Protein AF-A0AAV2ZJ58-F1 (afdb_monomer_lite)

pLDDT: mean 71.38, std 19.12, range [22.22, 91.06]

Secondary structure (DSSP, 8-state):
---------SS--S-B-------------------EEEEEEE-TTHHHHHHHHHHS-SEEEEEEEETTEEEEEEEEEETTEEEEEEHHHHHHHGGGPPPSEEEEEE-HHHHHHS--EEEEEEETTT--HHHHHHHHHHHHHHHHSTTHHHHHHHHH-GGG--HHHHHHHHHHTT-S-------

Foldseek 3Di:
DDFDFDDDPDPDPWGWGFDDPDDDDDDDPDDPDQRKTKTKDWDLQCVVQVVVCVVLQAWDWAWFADPVGTWIWIWGDDPQKTFTFTPVQCVPVNPPGHGQKMKGWACVCCVVPVIIMIMMIGRPVPDDPVRNVLVVVLVCPCRRHPVVVLSVCCRPPVVPHDVVVNLVSCVVVVSNDPPPDDD

Sequence (183 aa):
MAAALMQMSLGFRGFLAVRSRVGGSGLLNGLWGQMRVFSVEENPFYSKYRQKIEELRRYFLYALPRAEGYEFFVGQWSGTELHFTSLINIQSVGDAAPSQLILYHYVELQKEKGIILMTSELDSKFLSVQEAQCLASQVQLFYSGDSFHLVETFNHLPSSFKYMSVISVLEQNGLGMVKANQE

InterPro domains:
  IPR010591 ATP11 [PF06644] (58-167)
  IPR010591 ATP11 [PTHR13126] (58-173)

Organism: Pyxicephalus adspersus (NCBI:txid30357)

Radius of gyration: 17.8 Å; chains: 1; bounding box: 41×53×40 Å

Structure (mmCIF, N/CA/C/O backbone):
data_AF-A0AAV2ZJ58-F1
#
_entry.id   AF-A0AAV2ZJ58-F1
#
loop_
_atom_site.group_PDB
_atom_site.id
_atom_site.type_symbol
_atom_site.label_atom_id
_atom_site.label_alt_id
_atom_site.label_comp_id
_atom_site.label_asym_id
_atom_site.label_entity_id
_atom_site.label_seq_id
_atom_site.pdbx_PDB_ins_code
_atom_site.Cartn_x
_atom_site.Cartn_y
_atom_site.Cartn_z
_atom_site.occupancy
_atom_site.B_iso_or_equiv
_atom_site.auth_seq_id
_atom_site.auth_comp_id
_atom_site.auth_asym_id
_atom_site.auth_atom_id
_atom_site.pdbx_PDB_model_num
ATOM 1 N N . MET A 1 1 ? -14.377 -26.208 11.529 1.00 30.52 1 MET A N 1
ATOM 2 C CA . MET A 1 1 ? -13.754 -25.052 12.205 1.00 30.52 1 MET A CA 1
ATOM 3 C C . MET A 1 1 ? -12.512 -25.549 12.918 1.00 30.52 1 MET A C 1
ATOM 5 O O . MET A 1 1 ? -12.655 -26.327 13.845 1.00 30.52 1 MET A O 1
ATOM 9 N N . ALA A 1 2 ? -11.321 -25.181 12.451 1.00 22.22 2 ALA A N 1
ATOM 10 C CA . ALA A 1 2 ? -10.065 -25.451 13.147 1.00 22.22 2 ALA A CA 1
ATOM 11 C C . ALA A 1 2 ? -9.097 -24.320 12.781 1.00 22.22 2 ALA A C 1
ATOM 13 O O . ALA A 1 2 ? -8.647 -24.233 11.641 1.00 22.22 2 ALA A O 1
ATOM 14 N N . ALA A 1 3 ? -8.879 -23.396 13.714 1.00 27.61 3 ALA A N 1
ATOM 15 C CA . ALA A 1 3 ? -7.835 -22.387 13.615 1.00 27.61 3 ALA A CA 1
ATOM 16 C C . ALA A 1 3 ? -6.566 -23.011 14.203 1.00 27.61 3 ALA A C 1
ATOM 18 O O . ALA A 1 3 ? -6.506 -23.261 15.405 1.00 27.61 3 ALA A O 1
ATOM 19 N N . ALA A 1 4 ? -5.587 -23.332 13.362 1.00 32.41 4 ALA A N 1
ATOM 20 C CA . ALA A 1 4 ? -4.281 -23.767 13.836 1.00 32.41 4 ALA A CA 1
ATOM 21 C C . ALA A 1 4 ? -3.453 -22.517 14.168 1.00 32.41 4 ALA A C 1
ATOM 23 O O . ALA A 1 4 ? -3.021 -21.795 13.272 1.00 32.41 4 ALA A O 1
ATOM 24 N N . LEU A 1 5 ? -3.280 -22.245 15.463 1.00 31.72 5 LEU A N 1
ATOM 25 C CA . LEU A 1 5 ? -2.366 -21.228 15.980 1.00 31.72 5 LEU A CA 1
ATOM 26 C C . LEU A 1 5 ? -0.935 -21.775 15.899 1.00 31.72 5 LEU A C 1
ATOM 28 O O . LEU A 1 5 ? -0.495 -22.512 16.776 1.00 31.72 5 LEU A O 1
ATOM 32 N N . MET A 1 6 ? -0.213 -21.439 14.831 1.00 35.84 6 MET A N 1
ATOM 33 C CA . MET A 1 6 ? 1.235 -21.643 14.765 1.00 35.84 6 MET A CA 1
ATOM 34 C C . MET A 1 6 ? 1.917 -20.449 15.432 1.00 35.84 6 MET A C 1
ATOM 36 O O . MET A 1 6 ? 2.035 -19.369 14.857 1.00 35.84 6 MET A O 1
ATOM 40 N N . GLN A 1 7 ? 2.329 -20.644 16.682 1.00 36.06 7 GLN A N 1
ATOM 41 C CA . GLN A 1 7 ? 3.108 -19.680 17.446 1.00 36.06 7 GLN A CA 1
ATOM 42 C C . GLN A 1 7 ? 4.580 -19.816 17.031 1.00 36.06 7 GLN A C 1
ATOM 44 O O . GLN A 1 7 ? 5.327 -20.599 17.610 1.00 36.06 7 GLN A O 1
ATOM 49 N N . MET A 1 8 ? 4.993 -19.088 15.989 1.00 32.78 8 MET A N 1
ATOM 50 C CA . MET A 1 8 ? 6.412 -18.955 15.654 1.00 32.78 8 MET A CA 1
ATOM 51 C C . MET A 1 8 ? 7.031 -17.865 16.528 1.00 32.78 8 MET A C 1
ATOM 53 O O . MET A 1 8 ? 6.704 -16.683 16.440 1.00 32.78 8 MET A O 1
ATOM 57 N N . SER A 1 9 ? 7.915 -18.304 17.415 1.00 35.78 9 SER A N 1
ATOM 58 C CA . SER A 1 9 ? 8.773 -17.485 18.256 1.00 35.78 9 SER A CA 1
ATOM 59 C C . SER A 1 9 ? 9.705 -16.638 17.394 1.00 35.78 9 SER A C 1
ATOM 61 O O . SER A 1 9 ? 10.745 -17.138 16.994 1.00 35.78 9 SER A O 1
ATOM 63 N N . LEU A 1 10 ? 9.336 -15.391 17.098 1.00 38.50 10 LEU A N 1
ATOM 64 C CA . LEU A 1 10 ? 10.236 -14.310 16.668 1.00 38.50 10 LEU A CA 1
ATOM 65 C C . LEU A 1 10 ? 9.461 -12.980 16.732 1.00 38.50 10 LEU A C 1
ATOM 67 O O . LEU A 1 10 ? 8.898 -12.524 15.745 1.00 38.50 10 LEU A O 1
ATOM 71 N N . GLY A 1 11 ? 9.376 -12.386 17.928 1.00 40.00 11 GLY A N 1
ATOM 72 C CA . GLY A 1 11 ? 9.120 -10.949 18.153 1.00 40.00 11 GLY A CA 1
ATOM 73 C C . GLY A 1 11 ? 7.817 -10.307 17.644 1.00 40.00 11 GLY A C 1
ATOM 74 O O . GLY A 1 11 ? 7.608 -9.123 17.894 1.00 40.00 11 GLY A O 1
ATOM 75 N N . PHE A 1 12 ? 6.938 -11.034 16.956 1.00 36.91 12 PHE A N 1
ATOM 76 C CA . PHE A 1 12 ? 5.758 -10.474 16.302 1.00 36.91 12 PHE A CA 1
ATOM 77 C C . PHE A 1 12 ? 4.567 -10.379 17.264 1.00 36.91 12 PHE A C 1
ATOM 79 O O . PHE A 1 12 ? 4.094 -11.377 17.805 1.00 36.91 12 PHE A O 1
ATOM 86 N N . ARG A 1 13 ? 4.045 -9.165 17.456 1.00 40.81 13 ARG A N 1
ATOM 87 C CA . ARG A 1 13 ? 2.804 -8.873 18.199 1.00 40.81 13 ARG A CA 1
ATOM 88 C C . ARG A 1 13 ? 1.559 -8.951 17.294 1.00 40.81 13 ARG A C 1
ATOM 90 O O . ARG A 1 13 ? 0.673 -8.113 17.398 1.00 40.81 13 ARG A O 1
ATOM 97 N N . GLY A 1 14 ? 1.491 -9.932 16.394 1.00 36.62 14 GLY A N 1
ATOM 98 C CA . GLY A 1 14 ? 0.376 -10.095 15.450 1.00 36.62 14 GLY A CA 1
ATOM 99 C C . GLY A 1 14 ? -0.066 -11.551 15.314 1.00 36.62 14 GLY A C 1
ATOM 100 O O . GLY A 1 14 ? 0.752 -12.465 15.405 1.00 36.62 14 GLY A O 1
ATOM 101 N N . PHE A 1 15 ? -1.367 -11.774 15.105 1.00 43.62 15 PHE A N 1
ATOM 102 C CA . PHE A 1 15 ? -1.927 -13.101 14.834 1.00 43.62 15 PHE A CA 1
ATOM 103 C C . PHE A 1 15 ? -1.781 -13.437 13.342 1.00 43.62 15 PHE A C 1
ATOM 105 O O . PHE A 1 15 ? -2.422 -12.814 12.498 1.00 43.62 15 PHE A O 1
ATOM 112 N N . LEU A 1 16 ? -0.965 -14.446 13.022 1.00 40.00 16 LEU A N 1
ATOM 113 C CA . LEU A 1 16 ? -0.845 -15.007 11.675 1.00 40.00 16 LEU A CA 1
ATOM 114 C C . LEU A 1 16 ? -1.965 -16.039 11.459 1.00 40.00 16 LEU A C 1
ATOM 116 O O . LEU A 1 16 ? -1.916 -17.144 12.000 1.00 40.00 16 LEU A O 1
ATOM 120 N N . ALA A 1 17 ? -2.995 -15.690 10.690 1.00 43.84 17 ALA A N 1
ATOM 121 C CA . ALA A 1 17 ? -4.082 -16.611 10.365 1.00 43.84 17 ALA A CA 1
ATOM 122 C C . ALA A 1 17 ? -3.842 -17.253 8.990 1.00 43.84 17 ALA A C 1
ATOM 124 O O . ALA A 1 17 ? -4.239 -16.719 7.957 1.00 43.84 17 ALA A O 1
ATOM 125 N N . VAL A 1 18 ? -3.208 -18.428 8.964 1.00 41.47 18 VAL A N 1
ATOM 126 C CA . VAL A 1 18 ? -3.089 -19.238 7.740 1.00 41.47 18 VAL A CA 1
ATOM 127 C C . VAL A 1 18 ? -4.403 -19.989 7.534 1.00 41.47 18 VAL A C 1
ATOM 129 O O . VAL A 1 18 ? -4.690 -20.967 8.225 1.00 41.47 18 VAL A O 1
ATOM 132 N N . ARG A 1 19 ? -5.242 -19.534 6.598 1.00 37.72 19 ARG A N 1
ATOM 133 C CA . ARG A 1 19 ? -6.516 -20.200 6.300 1.00 37.72 19 ARG A CA 1
ATOM 134 C C . ARG A 1 19 ? -6.380 -21.089 5.064 1.00 37.72 19 ARG A C 1
ATOM 136 O O . ARG A 1 19 ? -6.573 -20.648 3.938 1.00 37.72 19 ARG A O 1
ATOM 143 N N . SER A 1 20 ? -6.095 -22.370 5.289 1.00 33.34 20 SER A N 1
ATOM 144 C CA . SER A 1 20 ? -6.256 -23.409 4.267 1.00 33.34 20 SER A CA 1
ATOM 145 C C . SER A 1 20 ? -7.750 -23.691 4.064 1.00 33.34 20 SER A C 1
ATOM 147 O O . SER A 1 20 ? -8.445 -24.093 5.000 1.00 33.34 20 SER A O 1
ATOM 149 N N . ARG A 1 21 ? -8.280 -23.471 2.854 1.00 40.00 21 ARG A N 1
ATOM 150 C CA . ARG A 1 21 ? -9.582 -24.036 2.468 1.00 40.00 21 ARG A CA 1
ATOM 151 C C . ARG A 1 21 ? -9.363 -25.486 2.033 1.00 40.00 21 ARG A C 1
ATOM 153 O O . ARG A 1 21 ? -9.270 -25.764 0.846 1.00 40.00 21 ARG A O 1
ATOM 160 N N . VAL A 1 22 ? -9.311 -26.410 2.989 1.00 42.41 22 VAL A N 1
ATOM 161 C CA . VAL A 1 22 ? -9.518 -27.838 2.710 1.00 42.41 22 VAL A CA 1
ATOM 162 C C . VAL A 1 22 ? -10.802 -28.262 3.409 1.00 42.41 22 VAL A C 1
ATOM 164 O O . VAL A 1 22 ? -10.861 -28.399 4.627 1.00 42.41 22 VAL A O 1
ATOM 167 N N . GLY A 1 23 ? -11.857 -28.412 2.615 1.00 39.78 23 GLY A N 1
ATOM 168 C CA . GLY A 1 23 ? -13.160 -28.891 3.054 1.00 39.78 23 GLY A CA 1
ATOM 169 C C . GLY A 1 23 ? -14.019 -29.221 1.842 1.00 39.78 23 GLY A C 1
ATOM 170 O O . GLY A 1 23 ? -14.757 -28.365 1.371 1.00 39.78 23 GLY A O 1
ATOM 171 N N . GLY A 1 24 ? -13.881 -30.445 1.331 1.00 36.72 24 GLY A N 1
ATOM 172 C CA . GLY A 1 24 ? -14.696 -30.973 0.236 1.00 36.72 24 GLY A CA 1
ATOM 173 C C . GLY A 1 24 ? -13.927 -31.965 -0.628 1.00 36.72 24 GLY A C 1
ATOM 174 O O . GLY A 1 24 ? -13.238 -31.573 -1.561 1.00 36.72 24 GLY A O 1
ATOM 175 N N . SER A 1 25 ? -14.031 -33.249 -0.291 1.00 45.72 25 SER A N 1
ATOM 176 C CA . SER A 1 25 ? -13.582 -34.366 -1.127 1.00 45.72 25 SER A CA 1
ATOM 177 C C . SER A 1 25 ? -14.322 -34.347 -2.471 1.00 45.72 25 SER A C 1
ATOM 179 O O . SER A 1 25 ? -15.552 -34.321 -2.474 1.00 45.72 25 SER A O 1
ATOM 181 N N . GLY A 1 26 ? -13.597 -34.360 -3.595 1.00 37.22 26 GLY A N 1
ATOM 182 C CA . GLY A 1 26 ? -14.198 -34.495 -4.926 1.00 37.22 26 GLY A CA 1
ATOM 183 C C . GLY A 1 26 ? -13.354 -33.949 -6.081 1.00 37.22 26 GLY A C 1
ATOM 184 O O . GLY A 1 26 ? -13.540 -32.816 -6.498 1.00 37.22 26 GLY A O 1
ATOM 185 N N . LEU A 1 27 ? -12.448 -34.785 -6.601 1.00 44.19 27 LEU A N 1
ATOM 186 C CA . LEU A 1 27 ? -12.055 -34.892 -8.019 1.00 44.19 27 LEU A CA 1
ATOM 187 C C . LEU A 1 27 ? -11.960 -33.599 -8.863 1.00 44.19 27 LEU A C 1
ATOM 189 O O . LEU A 1 27 ? -12.684 -33.466 -9.841 1.00 44.19 27 LEU A O 1
ATOM 193 N N . LEU A 1 28 ? -10.992 -32.719 -8.591 1.00 38.62 28 LEU A N 1
ATOM 194 C CA . LEU A 1 28 ? -10.388 -31.859 -9.621 1.00 38.62 28 LEU A CA 1
ATOM 195 C C . LEU A 1 28 ? -8.900 -31.639 -9.304 1.00 38.62 28 LEU A C 1
ATOM 197 O O . LEU A 1 28 ? -8.530 -30.859 -8.429 1.00 38.62 28 LEU A O 1
ATOM 201 N N . ASN A 1 29 ? -8.041 -32.352 -10.033 1.00 36.84 29 ASN A N 1
ATOM 202 C CA . ASN A 1 29 ? -6.616 -32.051 -10.148 1.00 36.84 29 ASN A CA 1
ATOM 203 C C . ASN A 1 29 ? -6.444 -30.645 -10.754 1.00 36.84 29 ASN A C 1
ATOM 205 O O . ASN A 1 29 ? -6.971 -30.402 -11.837 1.00 36.84 29 ASN A O 1
ATOM 209 N N . GLY A 1 30 ? -5.665 -29.755 -10.121 1.00 36.03 30 GLY A N 1
ATOM 210 C CA . GLY A 1 30 ? -5.017 -28.657 -10.859 1.00 36.03 30 GLY A CA 1
ATOM 211 C C . GLY A 1 30 ? -4.894 -27.275 -10.214 1.00 36.03 30 GLY A C 1
ATOM 212 O O . GLY A 1 30 ? -4.161 -26.455 -10.754 1.00 36.03 30 GLY A O 1
ATOM 213 N N . LEU A 1 31 ? -5.524 -26.976 -9.076 1.00 35.81 31 LEU A N 1
ATOM 214 C CA . LEU A 1 31 ? -5.367 -25.662 -8.436 1.00 35.81 31 LEU A CA 1
ATOM 215 C C . LEU A 1 31 ? -4.533 -25.794 -7.166 1.00 35.81 31 LEU A C 1
ATOM 217 O O . LEU A 1 31 ? -5.061 -25.968 -6.070 1.00 35.81 31 LEU A O 1
ATOM 221 N N . TRP A 1 32 ? -3.212 -25.698 -7.322 1.00 40.06 32 TRP A N 1
ATOM 222 C CA . TRP A 1 32 ? -2.329 -25.347 -6.213 1.00 40.06 32 TRP A CA 1
ATOM 223 C C . TRP A 1 32 ? -2.773 -23.976 -5.705 1.00 40.06 32 TRP A C 1
ATOM 225 O O . TRP A 1 32 ? -2.429 -22.947 -6.287 1.00 40.06 32 TRP A O 1
ATOM 235 N N . GLY A 1 33 ? -3.621 -23.984 -4.674 1.00 46.12 33 GLY A N 1
ATOM 236 C CA . GLY A 1 33 ? -4.128 -22.785 -4.030 1.00 46.12 33 GLY A CA 1
ATOM 237 C C . GLY A 1 33 ? -2.961 -21.871 -3.686 1.00 46.12 33 GLY A C 1
ATOM 238 O O . GLY A 1 33 ? -2.029 -22.271 -2.992 1.00 46.12 33 GLY A O 1
ATOM 239 N N . GLN A 1 34 ? -2.997 -20.661 -4.232 1.00 53.88 34 GLN A N 1
ATOM 240 C CA . GLN A 1 34 ? -2.030 -19.609 -3.963 1.00 53.88 34 GLN A CA 1
ATOM 241 C C . GLN A 1 34 ? -2.050 -19.350 -2.455 1.00 53.88 34 GLN A C 1
ATOM 243 O O . GLN A 1 34 ? -3.071 -18.939 -1.901 1.00 53.88 34 GLN A O 1
ATOM 248 N N . MET A 1 35 ? -0.958 -19.712 -1.781 1.00 54.16 35 MET A N 1
ATOM 249 C CA . MET A 1 35 ? -0.803 -19.526 -0.345 1.00 54.16 35 MET A CA 1
ATOM 250 C C . MET A 1 35 ? -0.783 -18.020 -0.088 1.00 54.16 35 MET A C 1
ATOM 252 O O . MET A 1 35 ? 0.180 -17.343 -0.435 1.00 54.16 35 MET A O 1
ATOM 256 N N . ARG A 1 36 ? -1.879 -17.491 0.458 1.00 63.91 36 ARG A N 1
ATOM 257 C CA . ARG A 1 36 ? -1.984 -16.077 0.812 1.00 63.91 36 ARG A CA 1
ATOM 258 C C . ARG A 1 36 ? -1.744 -15.917 2.301 1.00 63.91 36 ARG A C 1
ATOM 260 O O . ARG A 1 36 ? -2.348 -16.620 3.114 1.00 63.91 36 ARG A O 1
ATOM 267 N N . VAL A 1 37 ? -0.795 -15.052 2.639 1.00 70.88 37 VAL A N 1
ATOM 268 C CA . VAL A 1 37 ? -0.408 -14.788 4.024 1.00 70.88 37 VAL A CA 1
ATOM 269 C C . VAL A 1 37 ? -1.222 -13.607 4.524 1.00 70.88 37 VAL A C 1
ATOM 271 O O . VAL A 1 37 ? -1.319 -12.590 3.835 1.00 70.88 37 VAL A O 1
ATOM 274 N N . PHE A 1 38 ? -1.800 -13.764 5.718 1.00 72.62 38 PHE A N 1
ATOM 275 C CA . PHE A 1 38 ? -2.596 -12.732 6.366 1.00 72.62 38 PHE A CA 1
ATOM 276 C C . PHE A 1 38 ? -1.921 -12.234 7.639 1.00 72.62 38 PHE A C 1
ATOM 278 O O . PHE A 1 38 ? -1.605 -13.039 8.518 1.00 72.62 38 PHE A O 1
ATOM 285 N N . SER A 1 39 ? -1.735 -10.918 7.745 1.00 70.81 39 SER A N 1
ATOM 286 C CA . SER A 1 39 ? -1.309 -10.248 8.980 1.00 70.81 39 SER A CA 1
ATOM 287 C C . SER A 1 39 ? -2.419 -9.331 9.468 1.00 70.81 39 SER A C 1
ATOM 289 O O . SER A 1 39 ? -3.023 -8.632 8.657 1.00 70.81 39 SER A O 1
ATOM 291 N N . VAL A 1 40 ? -2.688 -9.330 10.775 1.00 73.00 40 VAL A N 1
ATOM 292 C CA . VAL A 1 40 ? -3.663 -8.434 11.412 1.00 73.00 40 VAL A CA 1
ATOM 293 C C . VAL A 1 40 ? -2.924 -7.464 12.325 1.00 73.00 40 VAL A C 1
ATOM 295 O O . VAL A 1 40 ? -2.216 -7.894 13.236 1.00 73.00 40 VAL A O 1
ATOM 298 N N . GLU A 1 41 ? -3.117 -6.168 12.096 1.00 74.69 41 GLU A N 1
ATOM 299 C CA . GLU A 1 41 ? -2.483 -5.082 12.846 1.00 74.69 41 GLU A CA 1
ATOM 300 C C . GLU A 1 41 ? -3.511 -4.012 13.240 1.00 74.69 41 GLU A C 1
ATOM 302 O O . GLU A 1 41 ? -4.500 -3.781 12.541 1.00 74.69 41 GLU A O 1
ATOM 307 N N . GLU A 1 42 ? -3.290 -3.347 14.373 1.00 74.56 42 GLU A N 1
ATOM 308 C CA . GLU A 1 42 ? -4.110 -2.209 14.796 1.00 74.56 42 GLU A CA 1
ATOM 309 C C . GLU A 1 42 ? -3.637 -0.926 14.102 1.00 74.56 42 GLU A C 1
ATOM 311 O O . GLU A 1 42 ? -2.444 -0.628 14.067 1.00 74.56 42 GLU A O 1
ATOM 316 N N . ASN A 1 43 ? -4.573 -0.138 13.569 1.00 73.25 43 ASN A N 1
ATOM 317 C CA . ASN A 1 43 ? -4.275 1.102 12.852 1.00 73.25 43 ASN A CA 1
ATOM 318 C C . ASN A 1 43 ? -4.969 2.304 13.521 1.00 73.25 43 ASN A C 1
ATOM 320 O O . ASN A 1 43 ? -6.078 2.683 13.133 1.00 73.25 43 ASN A O 1
ATOM 324 N N . PRO A 1 44 ? -4.331 2.943 14.520 1.00 72.19 44 PRO A N 1
ATOM 325 C CA . PRO A 1 44 ? -4.940 4.038 15.279 1.00 72.19 44 PRO A CA 1
ATOM 326 C C . PRO A 1 44 ? -5.105 5.329 14.460 1.00 72.19 44 PRO A C 1
ATOM 328 O O . PRO A 1 44 ? -5.841 6.229 14.862 1.00 72.19 44 PRO A O 1
ATOM 331 N N . PHE A 1 45 ? -4.437 5.440 13.308 1.00 69.62 45 PHE A N 1
ATOM 332 C CA . PHE A 1 45 ? -4.399 6.666 12.509 1.00 69.62 45 PHE A CA 1
ATOM 333 C C . PHE A 1 45 ? -5.437 6.709 11.388 1.00 69.62 45 PHE A C 1
ATOM 335 O O . PHE A 1 45 ? -5.632 7.772 10.803 1.00 69.62 45 PHE A O 1
ATOM 342 N N . TYR A 1 46 ? -6.126 5.601 11.099 1.00 72.12 46 TYR A N 1
ATOM 343 C CA . TYR A 1 46 ? -7.044 5.503 9.958 1.00 72.12 46 TYR A CA 1
ATOM 344 C C . TYR A 1 46 ? -8.166 6.548 9.971 1.00 72.12 46 TYR A C 1
ATOM 346 O O . TYR A 1 46 ? -8.541 7.081 8.928 1.00 72.12 46 TYR A O 1
ATOM 354 N N . SER A 1 47 ? -8.645 6.936 11.155 1.00 72.50 47 SER A N 1
ATOM 355 C CA . SER A 1 47 ? -9.634 8.010 11.303 1.00 72.50 47 SER A CA 1
ATOM 356 C C . SER A 1 47 ? -9.159 9.355 10.742 1.00 72.50 47 SER A C 1
ATOM 358 O O . SER A 1 47 ? -9.974 10.101 10.205 1.00 72.50 47 SER A O 1
ATOM 360 N N . LYS A 1 48 ? -7.854 9.656 10.812 1.00 74.81 48 LYS A N 1
ATOM 361 C CA . LYS A 1 48 ? -7.286 10.943 10.378 1.00 74.81 48 LYS A CA 1
ATOM 362 C C . LYS A 1 48 ? -7.280 11.116 8.866 1.00 74.81 48 LYS A C 1
ATOM 364 O O . LYS A 1 48 ? -7.336 12.242 8.383 1.00 74.81 48 LYS A O 1
ATOM 369 N N . TYR A 1 49 ? -7.177 10.021 8.121 1.00 75.62 49 TYR A N 1
ATOM 370 C CA . TYR A 1 49 ? -7.003 10.074 6.673 1.00 75.62 49 TYR A CA 1
ATOM 371 C C . TYR A 1 49 ? -8.104 9.375 5.883 1.00 75.62 49 TYR A C 1
ATOM 373 O O . TYR A 1 49 ? -8.070 9.375 4.657 1.00 75.62 49 TYR A O 1
ATOM 381 N N . ARG A 1 50 ? -9.135 8.860 6.555 1.00 76.94 50 ARG A N 1
ATOM 382 C CA . ARG A 1 50 ? -10.332 8.323 5.903 1.00 76.94 50 ARG A CA 1
ATOM 383 C C . ARG A 1 50 ? -10.981 9.320 4.942 1.00 76.94 50 ARG A C 1
ATOM 385 O O . ARG A 1 50 ? -11.267 8.968 3.806 1.00 76.94 50 ARG A O 1
ATOM 392 N N . GLN A 1 51 ? -11.157 10.563 5.388 1.00 75.56 51 GLN A N 1
ATOM 393 C CA . GLN A 1 51 ? -11.757 11.627 4.578 1.00 75.56 51 GLN A CA 1
ATOM 394 C C . GLN A 1 51 ? -10.898 11.945 3.345 1.00 75.56 51 GLN A C 1
ATOM 396 O O . GLN A 1 51 ? -11.411 12.078 2.241 1.00 75.56 51 GLN A O 1
ATOM 401 N N . LYS A 1 52 ? -9.575 11.962 3.528 1.00 77.25 52 LYS A N 1
ATOM 402 C CA . LYS A 1 52 ? -8.594 12.153 2.455 1.00 77.25 52 LYS A CA 1
ATOM 403 C C . LYS A 1 52 ? -8.624 11.020 1.426 1.00 77.25 52 LYS A C 1
ATOM 405 O O . LYS A 1 52 ? -8.514 11.274 0.232 1.00 77.25 52 LYS A O 1
ATOM 410 N N . ILE A 1 53 ? -8.786 9.770 1.876 1.00 77.62 53 ILE A N 1
ATOM 411 C CA . ILE A 1 53 ? -8.952 8.619 0.977 1.00 77.62 53 ILE A CA 1
ATOM 412 C C . ILE A 1 53 ? -10.224 8.786 0.151 1.00 77.62 53 ILE A C 1
ATOM 414 O O . ILE A 1 53 ? -10.179 8.558 -1.050 1.00 77.62 53 ILE A O 1
ATOM 418 N N . GLU A 1 54 ? -11.341 9.176 0.773 1.00 74.25 54 GLU A N 1
ATOM 419 C CA . GLU A 1 54 ? -12.618 9.380 0.077 1.00 74.25 54 GLU A CA 1
ATOM 420 C C . GLU A 1 54 ? -12.529 10.464 -1.005 1.00 74.25 54 GLU A C 1
ATOM 422 O O . GLU A 1 54 ? -13.118 10.296 -2.073 1.00 74.25 54 GLU A O 1
ATOM 427 N N . GLU A 1 55 ? -11.747 11.516 -0.763 1.00 73.88 55 GLU A N 1
ATOM 428 C CA . GLU A 1 55 ? -11.491 12.599 -1.715 1.00 73.88 55 GLU A CA 1
ATOM 429 C C . GLU A 1 55 ? -10.545 12.186 -2.860 1.00 73.88 55 GLU A C 1
ATOM 431 O O . GLU A 1 55 ? -10.798 12.503 -4.023 1.00 73.88 55 GLU A O 1
ATOM 436 N N . LEU A 1 56 ? -9.488 11.421 -2.561 1.00 68.50 56 LEU A N 1
ATOM 437 C CA . LEU A 1 56 ? -8.418 11.070 -3.506 1.00 68.50 56 LEU A CA 1
ATOM 438 C C . LEU A 1 56 ? -8.429 9.597 -3.954 1.00 68.50 56 LEU A C 1
ATOM 440 O O . LEU A 1 56 ? -7.371 9.051 -4.263 1.00 68.50 56 LEU A O 1
ATOM 444 N N . ARG A 1 57 ? -9.605 8.952 -4.028 1.00 65.62 57 ARG A N 1
ATOM 445 C CA . ARG A 1 57 ? -9.852 7.518 -4.354 1.00 65.62 57 ARG A CA 1
ATOM 446 C C . ARG A 1 57 ? -9.296 6.973 -5.691 1.00 65.62 57 ARG A C 1
ATOM 448 O O . ARG A 1 57 ? -9.776 5.964 -6.196 1.00 65.62 57 ARG A O 1
ATOM 455 N N . ARG A 1 58 ? -8.321 7.625 -6.313 1.00 74.31 58 ARG A N 1
ATOM 456 C CA . ARG A 1 58 ? -7.741 7.228 -7.595 1.00 74.31 58 ARG A CA 1
ATOM 457 C C . ARG A 1 58 ? -6.553 6.295 -7.387 1.00 74.31 58 ARG A C 1
ATOM 459 O O . ARG A 1 58 ? -6.761 5.099 -7.230 1.00 74.31 58 ARG A O 1
ATOM 466 N N . TYR A 1 59 ? -5.327 6.803 -7.398 1.00 84.44 59 TYR A N 1
ATOM 467 C CA . TYR A 1 59 ? -4.132 5.959 -7.384 1.00 84.44 59 TYR A CA 1
ATOM 468 C C . TYR A 1 59 ? -2.989 6.692 -6.686 1.00 84.44 59 TYR A C 1
ATOM 470 O O . TYR A 1 59 ? -2.952 7.923 -6.667 1.00 84.44 59 TYR A O 1
ATOM 478 N N . PHE A 1 60 ? -2.040 5.948 -6.126 1.00 89.19 60 PHE A N 1
ATOM 479 C CA . PHE A 1 60 ? -0.774 6.509 -5.665 1.00 89.19 60 PHE A CA 1
ATOM 480 C C . PHE A 1 60 ? 0.386 5.554 -5.940 1.00 89.19 60 PHE A C 1
ATOM 482 O O . PHE A 1 60 ? 0.205 4.336 -5.976 1.00 89.19 60 PHE A O 1
ATOM 489 N N . LEU A 1 61 ? 1.575 6.120 -6.149 1.00 89.50 61 LEU A N 1
ATOM 490 C CA . LEU A 1 61 ? 2.794 5.369 -6.419 1.00 89.50 61 LEU A CA 1
ATOM 491 C C . LEU A 1 61 ? 3.599 5.181 -5.131 1.00 89.50 61 LEU A C 1
ATOM 493 O O . LEU A 1 61 ? 3.947 6.147 -4.458 1.00 89.50 61 LEU A O 1
ATOM 497 N N . TYR A 1 62 ? 3.946 3.937 -4.840 1.00 89.56 62 TYR A N 1
ATOM 498 C CA . TYR A 1 62 ? 4.759 3.527 -3.704 1.00 89.56 62 TYR A CA 1
ATOM 499 C C . TYR A 1 62 ? 6.072 2.945 -4.209 1.00 89.56 62 TYR A C 1
ATOM 501 O O . TYR A 1 62 ? 6.106 2.318 -5.269 1.00 89.56 62 TYR A O 1
ATOM 509 N N . ALA A 1 63 ? 7.147 3.139 -3.452 1.00 89.88 63 ALA A N 1
ATOM 510 C CA . ALA A 1 63 ? 8.450 2.582 -3.784 1.00 89.88 63 ALA A CA 1
ATOM 511 C C . ALA A 1 63 ? 8.847 1.564 -2.717 1.00 89.88 63 ALA A C 1
ATOM 513 O O . ALA A 1 63 ? 8.891 1.870 -1.528 1.00 89.88 63 ALA A O 1
ATOM 514 N N . LEU A 1 64 ? 9.119 0.340 -3.148 1.00 88.56 64 LEU A N 1
ATOM 515 C CA . LEU A 1 64 ? 9.580 -0.744 -2.306 1.00 88.56 64 LEU A CA 1
ATOM 516 C C . LEU A 1 64 ? 11.090 -0.919 -2.513 1.00 88.56 64 LEU A C 1
ATOM 518 O O . LEU A 1 64 ? 11.511 -1.226 -3.631 1.00 88.56 64 LEU A O 1
ATOM 522 N N . PRO A 1 65 ? 11.918 -0.721 -1.477 1.00 84.69 65 PRO A N 1
ATOM 523 C CA . PRO A 1 65 ? 13.351 -0.942 -1.595 1.00 84.69 65 PRO A CA 1
ATOM 524 C C . PRO A 1 65 ? 13.640 -2.447 -1.732 1.00 84.69 65 PRO A C 1
ATOM 526 O O . PRO A 1 65 ? 13.156 -3.263 -0.947 1.00 84.69 65 PRO A O 1
ATOM 529 N N . ARG A 1 66 ? 14.428 -2.810 -2.744 1.00 82.50 66 ARG A N 1
ATOM 530 C CA . ARG A 1 66 ? 14.917 -4.167 -3.041 1.00 82.50 66 ARG A CA 1
ATOM 531 C C . ARG A 1 66 ? 16.453 -4.175 -2.972 1.00 82.50 66 ARG A C 1
ATOM 533 O O . ARG A 1 66 ? 17.082 -3.139 -2.776 1.00 82.50 66 ARG A O 1
ATOM 540 N N . ALA A 1 67 ? 17.068 -5.347 -3.148 1.00 75.06 67 ALA A N 1
ATOM 541 C CA . ALA A 1 67 ? 18.530 -5.478 -3.154 1.00 75.06 67 ALA A CA 1
ATOM 542 C C . ALA A 1 67 ? 19.203 -4.667 -4.283 1.00 75.06 67 ALA A C 1
ATOM 544 O O . ALA A 1 67 ? 20.255 -4.073 -4.067 1.00 75.06 67 ALA A O 1
ATOM 545 N N . GLU A 1 68 ? 18.575 -4.598 -5.461 1.00 71.12 68 GLU A N 1
ATOM 546 C CA . GLU A 1 68 ? 19.079 -3.874 -6.638 1.00 71.12 68 GLU A CA 1
ATOM 547 C C . GLU A 1 68 ? 18.196 -2.658 -6.981 1.00 71.12 68 GLU A C 1
ATOM 549 O O . GLU A 1 68 ? 17.702 -2.510 -8.097 1.00 71.12 68 GLU A O 1
ATOM 554 N N . GLY A 1 69 ? 17.963 -1.777 -6.004 1.00 82.75 69 GLY A N 1
ATOM 555 C CA . GLY A 1 69 ? 17.258 -0.507 -6.211 1.00 82.75 69 GLY A CA 1
ATOM 556 C C . GLY A 1 69 ? 15.822 -0.503 -5.690 1.00 82.75 69 GLY A C 1
ATOM 557 O O . GLY A 1 69 ? 15.546 -1.027 -4.614 1.00 82.75 69 GLY A O 1
ATOM 558 N N . TYR A 1 70 ? 14.908 0.134 -6.424 1.00 84.62 70 TYR A N 1
ATOM 559 C CA . TYR A 1 70 ? 13.523 0.345 -5.993 1.00 84.62 70 TYR A CA 1
ATOM 560 C C . TYR A 1 70 ? 12.533 -0.252 -6.992 1.00 84.62 70 TYR A C 1
ATOM 562 O O . TYR A 1 70 ? 12.583 0.046 -8.185 1.00 84.62 70 TYR A O 1
ATOM 570 N N . GLU A 1 71 ? 11.599 -1.054 -6.488 1.00 87.62 71 GLU A N 1
ATOM 571 C CA . GLU A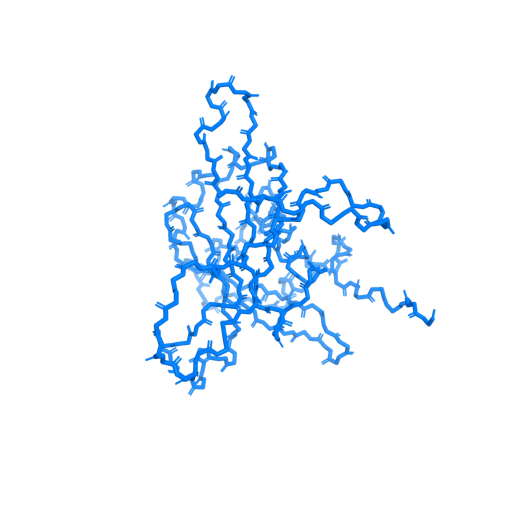 1 71 ? 10.448 -1.531 -7.248 1.00 87.62 71 GLU A CA 1
ATOM 572 C C . GLU A 1 71 ? 9.240 -0.634 -6.970 1.00 87.62 71 GLU A C 1
ATOM 574 O O . GLU A 1 71 ? 8.943 -0.317 -5.820 1.00 87.62 71 GLU A O 1
ATOM 579 N N . PHE A 1 72 ? 8.520 -0.224 -8.013 1.00 89.56 72 PHE A N 1
ATOM 580 C CA . PHE A 1 72 ? 7.351 0.634 -7.851 1.00 89.56 72 PHE A CA 1
ATOM 581 C C . PHE A 1 72 ? 6.050 -0.163 -7.851 1.00 89.56 72 PHE A C 1
ATOM 583 O O . PHE A 1 72 ? 5.790 -0.966 -8.747 1.00 89.56 72 PHE A O 1
ATOM 590 N N . PHE A 1 73 ? 5.198 0.139 -6.877 1.00 90.81 73 PHE A N 1
ATOM 591 C CA . PHE A 1 73 ? 3.854 -0.405 -6.747 1.00 90.81 73 PHE A CA 1
ATOM 592 C C . PHE A 1 73 ? 2.827 0.708 -6.890 1.00 90.81 73 PHE A C 1
ATOM 594 O O . PHE A 1 73 ? 2.991 1.802 -6.354 1.00 90.81 73 PHE A O 1
ATOM 601 N N . VAL A 1 74 ? 1.740 0.419 -7.589 1.00 90.31 74 VAL A N 1
ATOM 602 C CA . VAL A 1 74 ? 0.568 1.287 -7.634 1.00 90.31 74 VAL A CA 1
ATOM 603 C C . VAL A 1 74 ? -0.407 0.795 -6.577 1.00 90.31 74 VAL A C 1
ATOM 605 O O . VAL A 1 74 ? -0.825 -0.361 -6.614 1.00 90.31 74 VAL A O 1
ATOM 608 N N . GLY A 1 75 ? -0.744 1.667 -5.628 1.00 90.75 75 GLY A N 1
ATOM 609 C CA . GLY A 1 75 ? -1.815 1.437 -4.668 1.00 90.75 75 GLY A CA 1
ATOM 610 C C . GLY A 1 75 ? -3.102 2.104 -5.142 1.00 90.75 75 GLY A C 1
ATOM 611 O O . GLY A 1 75 ? -3.134 3.319 -5.350 1.00 90.75 75 GLY A O 1
ATOM 612 N N . GLN A 1 76 ? -4.156 1.313 -5.304 1.00 88.75 76 GLN A N 1
ATOM 613 C CA . GLN A 1 76 ? -5.495 1.756 -5.670 1.00 88.75 76 GLN A CA 1
ATOM 614 C C . GLN A 1 76 ? -6.468 1.509 -4.519 1.00 88.75 76 GLN A C 1
ATOM 616 O O . GLN A 1 76 ? -6.602 0.386 -4.030 1.00 88.75 76 GLN A O 1
ATOM 621 N N . TRP A 1 77 ? -7.196 2.548 -4.120 1.00 87.81 77 TRP A N 1
ATOM 622 C CA . TRP A 1 77 ? -8.242 2.423 -3.109 1.00 87.81 77 TRP A CA 1
ATOM 623 C C . TRP A 1 77 ? -9.562 1.974 -3.736 1.00 87.81 77 TRP A C 1
ATOM 625 O O . TRP A 1 77 ? -10.148 2.686 -4.547 1.00 87.81 77 TRP A O 1
ATOM 635 N N . SER A 1 78 ? -10.073 0.830 -3.291 1.00 84.94 78 SER A N 1
ATOM 636 C CA . SER A 1 78 ? -11.410 0.326 -3.598 1.00 84.94 78 SER A CA 1
ATOM 637 C C . SER A 1 78 ? -12.234 0.297 -2.311 1.00 84.94 78 SER A C 1
ATOM 639 O O . SER A 1 78 ? -12.182 -0.638 -1.516 1.00 84.94 78 SER A O 1
ATOM 641 N N . GLY A 1 79 ? -12.965 1.378 -2.032 1.00 83.44 79 GLY A N 1
ATOM 642 C CA . GLY A 1 79 ? -13.739 1.466 -0.792 1.00 83.44 79 GLY A CA 1
ATOM 643 C C . GLY A 1 79 ? -12.837 1.542 0.450 1.00 83.44 79 GLY A C 1
ATOM 644 O O . GLY A 1 79 ? -12.189 2.566 0.676 1.00 83.44 79 GLY A O 1
ATOM 645 N N . THR A 1 80 ? -12.850 0.488 1.268 1.00 81.62 80 THR A N 1
ATOM 646 C CA . THR A 1 80 ? -12.000 0.299 2.464 1.00 81.62 80 THR A CA 1
ATOM 647 C C . THR A 1 80 ? -10.790 -0.603 2.204 1.00 81.62 80 THR A C 1
ATOM 649 O O . THR A 1 80 ? -9.998 -0.856 3.116 1.00 81.62 80 THR A O 1
ATOM 652 N N . GLU A 1 81 ? -10.657 -1.092 0.976 1.00 87.75 81 GLU A N 1
ATOM 653 C CA . GLU A 1 81 ? -9.614 -2.008 0.537 1.00 87.75 81 GLU A CA 1
ATOM 654 C C . GLU A 1 81 ? -8.566 -1.228 -0.259 1.00 87.75 81 GLU A C 1
ATOM 656 O O . GLU A 1 81 ? -8.900 -0.347 -1.054 1.00 87.75 81 GLU A O 1
ATOM 661 N N . LEU A 1 82 ? -7.291 -1.524 -0.034 1.00 89.50 82 LEU A N 1
ATOM 662 C CA . LEU A 1 82 ? -6.184 -0.945 -0.786 1.00 89.50 82 LEU A CA 1
ATOM 663 C C . LEU A 1 82 ? -5.465 -2.053 -1.541 1.00 89.50 82 LEU A C 1
ATOM 665 O O . LEU A 1 82 ? -4.843 -2.921 -0.931 1.00 89.50 82 LEU A O 1
ATOM 669 N N . HIS A 1 83 ? -5.551 -1.999 -2.862 1.00 90.81 83 HIS A N 1
ATOM 670 C CA . HIS A 1 83 ? -4.957 -2.967 -3.768 1.00 90.81 83 HIS A CA 1
ATOM 671 C C . HIS A 1 83 ? -3.607 -2.463 -4.245 1.00 90.81 83 HIS A C 1
ATOM 673 O O . HIS A 1 83 ? -3.517 -1.383 -4.821 1.00 90.81 83 HIS A O 1
ATOM 679 N N . PHE A 1 84 ? -2.569 -3.259 -4.037 1.00 91.06 84 PHE A N 1
ATOM 680 C CA . PHE A 1 84 ? -1.234 -3.008 -4.545 1.00 91.06 84 PHE A CA 1
ATOM 681 C C . PHE A 1 84 ? -0.922 -3.940 -5.703 1.00 91.06 84 PHE A C 1
ATOM 683 O O . PHE A 1 84 ? -0.981 -5.169 -5.578 1.00 91.06 84 PHE A O 1
ATOM 690 N N . THR A 1 85 ? -0.503 -3.332 -6.803 1.00 90.62 85 THR A N 1
ATOM 691 C CA . THR A 1 85 ? -0.073 -4.036 -8.007 1.00 90.62 85 THR A CA 1
ATOM 692 C C . THR A 1 85 ? 1.256 -3.445 -8.469 1.00 90.62 85 THR A C 1
ATOM 694 O O . THR A 1 85 ? 1.398 -2.223 -8.543 1.00 90.62 85 THR A O 1
ATOM 697 N N . SER A 1 86 ? 2.249 -4.289 -8.761 1.00 90.00 86 SER A N 1
ATOM 698 C CA . SER A 1 86 ? 3.534 -3.833 -9.305 1.00 90.00 86 SER A CA 1
ATOM 699 C C . SER A 1 86 ? 3.323 -3.123 -10.642 1.00 90.00 86 SER A C 1
ATOM 701 O O . SER A 1 86 ? 2.571 -3.590 -11.505 1.00 90.00 86 SER A O 1
ATOM 703 N N . LEU A 1 87 ? 4.006 -1.993 -10.829 1.00 86.94 87 LEU A N 1
ATOM 704 C CA . LEU A 1 87 ? 3.893 -1.182 -12.040 1.00 86.94 87 LEU A CA 1
ATOM 705 C C . LEU A 1 87 ? 4.295 -1.980 -13.292 1.00 86.94 87 LEU A C 1
ATOM 707 O O . LEU A 1 87 ? 3.670 -1.837 -14.341 1.00 86.94 87 LEU A O 1
ATOM 711 N N . ILE A 1 88 ? 5.282 -2.872 -13.162 1.00 86.56 88 ILE A N 1
ATOM 712 C CA . ILE A 1 88 ? 5.758 -3.742 -14.248 1.00 86.56 88 ILE A CA 1
ATOM 713 C C . ILE A 1 88 ? 4.650 -4.701 -14.703 1.00 86.56 88 ILE A C 1
ATOM 715 O O . ILE A 1 88 ? 4.481 -4.928 -15.902 1.00 86.56 88 ILE A O 1
ATOM 719 N N . ASN A 1 89 ? 3.856 -5.230 -13.767 1.00 83.81 89 ASN A N 1
ATOM 720 C CA . ASN A 1 89 ? 2.756 -6.140 -14.091 1.00 83.81 89 ASN A CA 1
ATOM 721 C C . ASN A 1 89 ? 1.620 -5.421 -14.820 1.00 83.81 89 ASN A C 1
ATOM 723 O O . ASN A 1 89 ? 1.101 -5.957 -15.796 1.00 83.81 89 ASN A O 1
ATOM 727 N N . ILE A 1 90 ? 1.281 -4.198 -14.400 1.00 85.94 90 ILE A N 1
ATOM 728 C CA . ILE A 1 90 ? 0.293 -3.364 -15.103 1.00 85.94 90 ILE A CA 1
ATOM 729 C C . ILE A 1 90 ? 0.781 -3.056 -16.523 1.00 85.94 90 ILE A C 1
ATOM 731 O O . ILE A 1 90 ? 0.017 -3.155 -17.475 1.00 85.94 90 ILE A O 1
ATOM 735 N N . GLN A 1 91 ? 2.064 -2.729 -16.691 1.00 83.75 91 GLN A N 1
ATOM 736 C CA . GLN A 1 91 ? 2.633 -2.449 -18.012 1.00 83.75 91 GLN A CA 1
ATOM 737 C C . GLN A 1 91 ? 2.687 -3.689 -18.916 1.00 83.75 91 GLN A C 1
ATOM 739 O O . GLN A 1 91 ? 2.509 -3.567 -20.125 1.00 83.75 91 GLN A O 1
ATOM 744 N N . SER A 1 92 ? 2.918 -4.873 -18.343 1.00 85.81 92 SER A N 1
ATOM 745 C CA . SER A 1 92 ? 3.080 -6.119 -19.104 1.00 85.81 92 SER A CA 1
ATOM 746 C C . SER A 1 92 ? 1.750 -6.794 -19.457 1.00 85.81 92 SER A C 1
ATOM 748 O O . SER A 1 92 ? 1.611 -7.334 -20.550 1.00 85.81 92 SER A O 1
ATOM 750 N N . VAL A 1 93 ? 0.781 -6.797 -18.533 1.00 81.56 93 VAL A N 1
ATOM 751 C CA . VAL A 1 93 ? -0.482 -7.561 -18.636 1.00 81.56 93 VAL A CA 1
ATOM 752 C C . VAL A 1 93 ? -1.714 -6.643 -18.727 1.00 81.56 93 VAL A C 1
ATOM 754 O O . VAL A 1 93 ? -2.814 -7.099 -19.037 1.00 81.56 93 VAL A O 1
ATOM 757 N N . GLY A 1 94 ? -1.547 -5.335 -18.515 1.00 79.75 94 GLY A N 1
ATOM 758 C CA . GLY A 1 94 ? -2.630 -4.355 -18.552 1.00 79.75 94 GLY A CA 1
ATOM 759 C C . GLY A 1 94 ? -3.545 -4.432 -17.330 1.00 79.75 94 GLY A C 1
ATOM 760 O O . GLY A 1 94 ? -3.134 -4.819 -16.237 1.00 79.75 94 GLY A O 1
ATOM 761 N N . ASP A 1 95 ? -4.816 -4.089 -17.534 1.00 72.38 95 ASP A N 1
ATOM 762 C CA . ASP A 1 95 ? -5.856 -4.019 -16.492 1.00 72.38 95 ASP A CA 1
ATOM 763 C C . ASP A 1 95 ? -6.177 -5.375 -15.831 1.00 72.38 95 ASP A C 1
ATOM 765 O O . ASP A 1 95 ? -6.815 -5.436 -14.785 1.00 72.38 95 ASP A O 1
ATOM 769 N N . ALA A 1 96 ? -5.726 -6.484 -16.427 1.00 76.69 96 ALA A N 1
ATOM 770 C CA . ALA A 1 96 ? -5.892 -7.829 -15.879 1.00 76.69 96 ALA A CA 1
ATOM 771 C C . ALA A 1 96 ? -4.789 -8.221 -14.873 1.00 76.69 96 ALA A C 1
ATOM 773 O O . ALA A 1 96 ? -4.758 -9.365 -14.411 1.00 76.69 96 ALA A O 1
ATOM 774 N N . ALA A 1 97 ? -3.863 -7.311 -14.550 1.00 82.19 97 ALA A N 1
ATOM 775 C CA . ALA A 1 97 ? -2.780 -7.574 -13.611 1.00 82.19 97 ALA A CA 1
ATOM 776 C C . ALA A 1 97 ? -3.323 -7.869 -12.193 1.00 82.19 97 ALA A C 1
ATOM 778 O O . ALA A 1 97 ? -4.019 -7.031 -11.613 1.00 82.19 97 ALA A O 1
ATOM 779 N N . PRO A 1 98 ? -3.003 -9.035 -11.598 1.00 83.81 98 PRO A N 1
ATOM 780 C CA . PRO A 1 98 ? -3.507 -9.390 -10.277 1.00 83.81 98 PRO A CA 1
ATOM 781 C C . PRO A 1 98 ? -2.851 -8.544 -9.179 1.00 83.81 98 PRO A C 1
ATOM 783 O O . PRO A 1 98 ? -1.644 -8.292 -9.211 1.00 83.81 98 PRO A O 1
ATOM 786 N N . SER A 1 99 ? -3.633 -8.169 -8.164 1.00 87.69 99 SER A N 1
ATOM 787 C CA . SER A 1 99 ? -3.107 -7.518 -6.960 1.00 87.69 99 SER A CA 1
ATOM 788 C C . SER A 1 99 ? -2.216 -8.483 -6.177 1.00 87.69 99 SER A C 1
ATOM 790 O O . SER A 1 99 ? -2.629 -9.594 -5.845 1.00 87.69 99 SER A O 1
ATOM 792 N N . GLN A 1 100 ? -0.998 -8.048 -5.863 1.00 88.25 100 GLN A N 1
ATOM 793 C CA . GLN A 1 100 ? -0.011 -8.845 -5.123 1.00 88.25 100 GLN A CA 1
ATOM 794 C C . GLN A 1 100 ? -0.147 -8.661 -3.607 1.00 88.25 100 GLN A C 1
ATOM 796 O O . GLN A 1 100 ? 0.235 -9.546 -2.840 1.00 88.25 100 GLN A O 1
ATOM 801 N N . LEU A 1 101 ? -0.704 -7.524 -3.182 1.00 89.06 101 LEU A N 1
ATOM 802 C CA . LEU A 1 101 ? -1.019 -7.217 -1.793 1.00 89.06 101 LEU A CA 1
ATOM 803 C C . LEU A 1 101 ? -2.359 -6.480 -1.726 1.00 89.06 101 LEU A C 1
ATOM 805 O O . LEU A 1 101 ? -2.607 -5.563 -2.503 1.00 89.06 101 LEU A O 1
ATOM 809 N N . ILE A 1 102 ? -3.214 -6.866 -0.786 1.00 90.44 102 ILE A N 1
ATOM 810 C CA . ILE A 1 102 ? -4.489 -6.202 -0.508 1.00 90.44 102 ILE A CA 1
ATOM 811 C C . ILE A 1 102 ? -4.532 -5.871 0.982 1.00 90.44 102 ILE A C 1
ATOM 813 O O . ILE A 1 102 ? -4.302 -6.748 1.810 1.00 90.44 102 ILE A O 1
ATOM 817 N N . LEU A 1 103 ? -4.805 -4.617 1.340 1.00 89.00 103 LEU A N 1
ATOM 818 C CA . LEU A 1 103 ? -5.015 -4.204 2.729 1.00 89.00 103 LEU A CA 1
ATOM 819 C C . LEU A 1 103 ? -6.496 -3.915 2.971 1.00 89.00 103 LEU A C 1
ATOM 821 O O . LEU A 1 103 ? -7.050 -2.968 2.418 1.00 89.00 103 LEU A O 1
ATOM 825 N N . TYR A 1 104 ? -7.117 -4.692 3.847 1.00 87.94 104 TYR A N 1
ATOM 826 C CA . TYR A 1 104 ? -8.492 -4.524 4.298 1.00 87.94 104 TYR A CA 1
ATOM 827 C C . TYR A 1 104 ? -8.525 -3.701 5.584 1.00 87.94 104 TYR A C 1
ATOM 829 O O . TYR A 1 104 ? -7.854 -4.048 6.557 1.00 87.94 104 TYR A O 1
ATOM 837 N N . HIS A 1 105 ? -9.333 -2.642 5.617 1.00 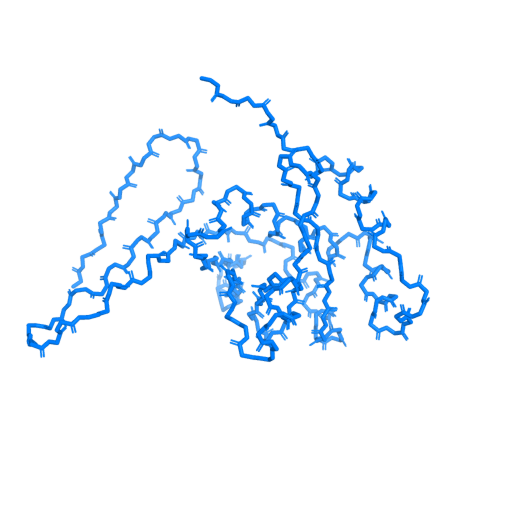85.88 105 HIS A N 1
ATOM 838 C CA . HIS A 1 105 ? -9.538 -1.831 6.817 1.00 85.88 105 HIS A CA 1
ATOM 839 C C . HIS A 1 105 ? -10.927 -2.072 7.414 1.00 85.88 105 HIS A C 1
ATOM 841 O O . HIS A 1 105 ? -11.943 -1.643 6.864 1.00 85.88 105 HIS A O 1
ATOM 847 N N . TYR A 1 106 ? -10.970 -2.717 8.579 1.00 83.56 106 TYR A N 1
ATOM 848 C CA . TYR A 1 106 ? -12.192 -3.004 9.324 1.00 83.56 106 TYR A CA 1
ATOM 849 C C . TYR A 1 106 ? -12.485 -1.884 10.324 1.00 83.56 106 TYR A C 1
ATOM 851 O O . TYR A 1 106 ? -11.964 -1.844 11.440 1.00 83.56 106 TYR A O 1
ATOM 859 N N . VAL A 1 107 ? -13.356 -0.966 9.911 1.00 80.44 107 VAL A N 1
ATOM 860 C CA . VAL A 1 107 ? -13.811 0.182 10.717 1.00 80.44 107 VAL A CA 1
ATOM 861 C C . VAL A 1 107 ? -14.965 -0.145 11.667 1.00 80.44 107 VAL A C 1
ATOM 863 O O . VAL A 1 107 ? -15.307 0.669 12.518 1.00 80.44 107 VAL A O 1
ATOM 866 N N . GLU A 1 108 ? -15.597 -1.309 11.528 1.00 78.62 108 GLU A N 1
ATOM 867 C CA . GLU A 1 108 ? -16.794 -1.678 12.300 1.00 78.62 108 GLU A CA 1
ATOM 868 C C . GLU A 1 108 ? -16.499 -1.739 13.803 1.00 78.62 108 GLU A C 1
ATOM 870 O O . GLU A 1 108 ? -17.248 -1.205 14.621 1.00 78.62 108 GLU A O 1
ATOM 875 N N . LEU A 1 109 ? -15.328 -2.277 14.149 1.00 73.75 109 LEU A N 1
ATOM 876 C CA . LEU A 1 109 ? -14.838 -2.401 15.522 1.00 73.75 109 LEU A CA 1
ATOM 877 C C . LEU A 1 109 ? -14.454 -1.058 16.155 1.00 73.75 109 LEU A C 1
ATOM 879 O O . LEU A 1 109 ? -14.334 -0.970 17.379 1.00 73.75 109 LEU A O 1
ATO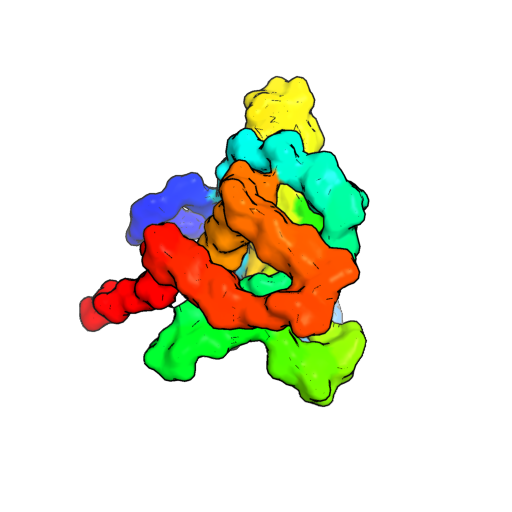M 883 N N . GLN A 1 110 ? -14.326 0.007 15.357 1.00 76.94 110 GLN A N 1
ATOM 884 C CA . GLN A 1 110 ? -14.028 1.341 15.866 1.00 76.94 110 GLN A CA 1
ATOM 885 C C . GLN A 1 110 ? -15.149 1.848 16.777 1.00 76.94 110 GLN A C 1
ATOM 887 O O . GLN A 1 110 ? -14.871 2.464 17.801 1.00 76.94 110 GLN A O 1
ATOM 892 N N . LYS A 1 111 ? -16.413 1.583 16.421 1.00 74.12 111 LYS A N 1
ATOM 893 C CA . LYS A 1 111 ? -17.572 2.075 17.181 1.00 74.12 111 LYS A CA 1
ATOM 894 C C . LYS A 1 111 ? -17.710 1.394 18.541 1.00 74.12 111 LYS A C 1
ATOM 896 O O . LYS A 1 111 ? -18.139 2.035 19.492 1.00 74.12 111 LYS A O 1
ATOM 901 N N . GLU A 1 112 ? -17.345 0.117 18.625 1.00 77.00 112 GLU A N 1
ATOM 902 C CA . GLU A 1 112 ? -17.515 -0.691 19.837 1.00 77.00 112 GLU A CA 1
ATOM 903 C C . GLU A 1 112 ? -16.280 -0.685 20.742 1.00 77.00 112 GLU A C 1
ATOM 905 O O . GLU A 1 112 ? -16.412 -0.637 21.962 1.00 77.00 112 GLU A O 1
ATOM 910 N N . LYS A 1 113 ? -15.076 -0.749 20.159 1.00 73.19 113 LYS A N 1
ATOM 911 C CA . LYS A 1 113 ? -13.813 -0.923 20.897 1.00 73.19 113 LYS A CA 1
ATOM 912 C C . LYS A 1 113 ? -12.816 0.217 20.707 1.00 73.19 113 LYS A C 1
ATOM 914 O O . LYS A 1 113 ? -11.765 0.196 21.335 1.00 73.19 113 LYS A O 1
ATOM 919 N N . GLY A 1 114 ? -13.109 1.193 19.845 1.00 72.56 114 GLY A N 1
ATOM 920 C CA . GLY A 1 114 ? -12.187 2.291 19.534 1.00 72.56 114 GLY A CA 1
ATOM 921 C C . GLY A 1 114 ? -10.956 1.872 18.722 1.00 72.56 114 GLY A C 1
ATOM 922 O O . GLY A 1 114 ? -10.046 2.678 18.553 1.00 72.56 114 GLY A O 1
ATOM 923 N N . ILE A 1 115 ? -10.921 0.637 18.213 1.00 77.06 115 ILE A N 1
ATOM 924 C CA . ILE A 1 115 ? -9.779 0.061 17.491 1.00 77.06 115 ILE A CA 1
ATOM 925 C C . ILE A 1 115 ? -10.188 -0.204 16.043 1.00 77.06 115 ILE A C 1
ATOM 927 O O . ILE A 1 115 ? -11.277 -0.712 15.777 1.00 77.06 115 ILE A O 1
ATOM 931 N N . ILE A 1 116 ? -9.300 0.126 15.107 1.00 78.44 116 ILE A N 1
ATOM 932 C CA . ILE A 1 116 ? -9.449 -0.199 13.686 1.00 78.44 116 ILE A CA 1
ATOM 933 C C . ILE A 1 116 ? -8.464 -1.315 13.375 1.00 78.44 116 ILE A C 1
ATOM 935 O O . ILE A 1 116 ? -7.263 -1.151 13.594 1.00 78.44 116 ILE A O 1
ATOM 939 N N . LEU A 1 117 ? -8.974 -2.438 12.872 1.00 78.94 117 LEU A N 1
ATOM 940 C CA . LEU A 1 117 ? -8.124 -3.539 12.435 1.00 78.94 117 LEU A CA 1
ATOM 941 C C . LEU A 1 117 ? -7.799 -3.380 10.958 1.00 78.94 117 LEU A C 1
ATOM 943 O O . LEU A 1 117 ? -8.680 -3.153 10.130 1.00 78.94 117 LEU A O 1
ATOM 947 N N . MET A 1 118 ? -6.528 -3.542 10.635 1.00 83.81 118 MET A N 1
ATOM 948 C CA . MET A 1 118 ? -6.035 -3.680 9.280 1.00 83.81 118 MET A CA 1
ATOM 949 C C . MET A 1 118 ? -5.637 -5.136 9.074 1.00 83.81 118 MET A C 1
ATOM 951 O O . MET A 1 118 ? -4.960 -5.724 9.913 1.00 83.81 118 MET A O 1
ATOM 955 N N . THR A 1 119 ? -6.073 -5.739 7.975 1.00 85.38 119 THR A N 1
ATOM 956 C CA . THR A 1 119 ? -5.626 -7.071 7.569 1.00 85.38 119 THR A CA 1
ATOM 957 C C . THR A 1 119 ? -4.956 -6.981 6.218 1.00 85.38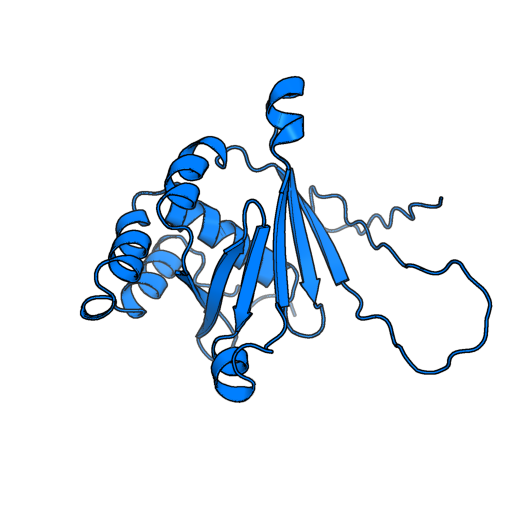 119 THR A C 1
ATOM 959 O O . THR A 1 119 ? -5.539 -6.429 5.293 1.00 85.38 119 THR A O 1
ATOM 962 N N . SER A 1 120 ? -3.753 -7.522 6.087 1.00 86.25 120 SER A N 1
ATOM 963 C CA . SER A 1 120 ? -3.114 -7.688 4.787 1.00 86.25 120 SER A CA 1
ATOM 964 C C . SER A 1 120 ? -3.406 -9.069 4.221 1.00 86.25 120 SER A C 1
ATOM 966 O O . SER A 1 120 ? -3.501 -10.035 4.965 1.00 86.25 120 SER A O 1
ATOM 968 N N . GLU A 1 121 ? -3.548 -9.167 2.910 1.00 87.62 121 GLU A N 1
ATOM 969 C CA . GLU A 1 121 ? -3.542 -10.404 2.144 1.00 87.62 121 GLU A CA 1
ATOM 970 C C . GLU A 1 121 ? -2.444 -10.264 1.101 1.00 87.62 121 GLU A C 1
ATOM 972 O O . GLU A 1 121 ? -2.549 -9.427 0.206 1.00 87.62 121 GLU A O 1
ATOM 977 N N . LEU A 1 122 ? -1.371 -11.039 1.233 1.00 87.75 122 LEU A N 1
ATOM 978 C CA . LEU A 1 122 ? -0.236 -10.972 0.317 1.00 87.75 122 LEU A CA 1
ATOM 979 C C . LEU A 1 122 ? 0.010 -12.310 -0.373 1.00 87.75 122 LEU A C 1
ATOM 981 O O . LEU A 1 122 ? -0.184 -13.379 0.216 1.00 87.75 122 LEU A O 1
ATOM 985 N N . ASP A 1 123 ? 0.465 -12.243 -1.618 1.00 84.88 123 ASP A N 1
ATOM 986 C CA . ASP A 1 123 ? 0.982 -13.404 -2.325 1.00 84.88 123 ASP A CA 1
ATOM 987 C C . ASP A 1 123 ? 2.457 -13.623 -1.976 1.00 84.88 123 ASP A C 1
ATOM 989 O O . ASP A 1 123 ? 3.340 -12.883 -2.423 1.00 84.88 123 ASP A O 1
ATOM 993 N N . SER A 1 124 ? 2.725 -14.686 -1.212 1.00 76.19 124 SER A N 1
ATOM 994 C CA . SER A 1 124 ? 4.069 -15.027 -0.736 1.00 76.19 124 SER A CA 1
ATOM 995 C C . SER A 1 124 ? 5.057 -15.373 -1.855 1.00 76.19 124 SER A C 1
ATOM 997 O O . SER A 1 124 ? 6.236 -15.578 -1.580 1.00 76.19 124 SER A O 1
ATOM 999 N N . LYS A 1 125 ? 4.598 -15.491 -3.108 1.00 80.25 125 LYS A N 1
ATOM 1000 C CA . LYS A 1 125 ? 5.467 -15.689 -4.277 1.00 80.25 125 LYS A CA 1
ATOM 1001 C C . LYS A 1 125 ? 6.150 -14.405 -4.748 1.00 80.25 125 LYS A C 1
ATOM 1003 O O . LYS A 1 125 ? 7.223 -14.494 -5.333 1.00 80.25 125 LYS A O 1
ATOM 1008 N N . PHE A 1 126 ? 5.533 -13.242 -4.527 1.00 78.56 126 PHE A N 1
ATOM 1009 C CA . PHE A 1 126 ? 6.018 -11.958 -5.058 1.00 78.56 126 PHE A CA 1
ATOM 1010 C C . PHE A 1 126 ? 6.404 -10.948 -3.974 1.00 78.56 126 PHE A C 1
ATOM 1012 O O . PHE A 1 126 ? 7.230 -10.065 -4.224 1.00 78.56 126 PHE A O 1
ATOM 1019 N N . LEU A 1 127 ? 5.800 -11.054 -2.788 1.00 82.94 127 LEU A N 1
ATOM 1020 C CA . LEU A 1 127 ? 6.032 -10.147 -1.669 1.00 82.94 127 LEU A CA 1
ATOM 1021 C C . LEU A 1 127 ? 6.304 -10.932 -0.389 1.00 82.94 127 LEU A C 1
ATOM 1023 O O . LEU A 1 127 ? 5.616 -11.902 -0.071 1.00 82.94 127 LEU A O 1
ATOM 1027 N N . SER A 1 128 ? 7.298 -10.475 0.366 1.00 84.12 128 SER A N 1
ATOM 1028 C CA . SER A 1 128 ? 7.539 -10.922 1.736 1.00 84.12 128 SER A CA 1
ATOM 1029 C C . SER A 1 128 ? 6.667 -10.152 2.735 1.00 84.12 128 SER A C 1
ATOM 1031 O O . SER A 1 128 ? 6.102 -9.096 2.436 1.00 84.12 128 SER A O 1
ATOM 1033 N N . VAL A 1 129 ? 6.569 -10.668 3.962 1.00 83.62 129 VAL A N 1
ATOM 1034 C CA . VAL A 1 129 ? 5.816 -10.010 5.042 1.00 83.62 129 VAL A CA 1
ATOM 1035 C C . VAL A 1 129 ? 6.442 -8.657 5.397 1.00 83.62 129 VAL A C 1
ATOM 1037 O O . VAL A 1 129 ? 5.720 -7.685 5.593 1.00 83.62 129 VAL A O 1
ATOM 1040 N N . GLN A 1 130 ? 7.773 -8.572 5.420 1.00 83.19 130 GLN A N 1
ATOM 1041 C CA . GLN A 1 130 ? 8.524 -7.351 5.718 1.00 83.19 130 GLN A CA 1
ATOM 1042 C C . GLN A 1 130 ? 8.245 -6.253 4.686 1.00 83.19 130 GLN A C 1
ATOM 1044 O O . GLN A 1 130 ? 8.079 -5.085 5.031 1.00 83.19 130 GLN A O 1
ATOM 1049 N N . GLU A 1 131 ? 8.142 -6.632 3.415 1.00 86.44 131 GLU A N 1
ATOM 1050 C CA . GLU A 1 131 ? 7.826 -5.712 2.323 1.00 86.44 131 GLU A CA 1
ATOM 1051 C C . GLU A 1 131 ? 6.377 -5.234 2.392 1.00 86.44 131 GLU A C 1
ATOM 1053 O O . GLU A 1 131 ? 6.111 -4.041 2.249 1.00 86.44 131 GLU A O 1
ATOM 1058 N N . ALA A 1 132 ? 5.444 -6.138 2.697 1.00 86.19 132 ALA A N 1
ATOM 1059 C CA . ALA A 1 132 ? 4.052 -5.773 2.933 1.00 86.19 132 ALA A CA 1
ATOM 1060 C C . ALA A 1 132 ? 3.904 -4.807 4.123 1.00 86.19 132 ALA A C 1
ATOM 1062 O O . ALA A 1 132 ? 3.151 -3.836 4.039 1.00 86.19 132 ALA A O 1
ATOM 1063 N N . GLN A 1 133 ? 4.654 -5.024 5.207 1.00 84.75 133 GLN A N 1
ATOM 1064 C CA . GLN A 1 133 ? 4.696 -4.112 6.355 1.00 84.75 133 GLN A CA 1
ATOM 1065 C C . GLN A 1 133 ? 5.306 -2.755 6.008 1.00 84.75 133 GLN A C 1
ATOM 1067 O O . GLN A 1 133 ? 4.815 -1.723 6.472 1.00 84.75 133 GLN A O 1
ATOM 1072 N N . CYS A 1 134 ? 6.348 -2.739 5.173 1.00 85.75 134 CYS A N 1
ATOM 1073 C CA . CYS A 1 134 ? 6.911 -1.501 4.651 1.00 85.75 134 CYS A CA 1
ATOM 1074 C C . CYS A 1 134 ? 5.836 -0.725 3.881 1.00 85.75 134 CYS A C 1
ATOM 1076 O O . CYS A 1 134 ? 5.556 0.419 4.229 1.00 85.75 134 CYS A O 1
ATOM 1078 N N . LEU A 1 135 ? 5.154 -1.356 2.919 1.00 88.25 135 LEU A N 1
ATOM 1079 C CA . LEU A 1 135 ? 4.075 -0.723 2.150 1.00 88.25 135 LEU A CA 1
ATOM 1080 C C . LEU A 1 135 ? 2.945 -0.203 3.049 1.00 88.25 135 LEU A C 1
ATOM 1082 O O . LEU A 1 135 ? 2.508 0.934 2.885 1.00 88.25 135 LEU A O 1
ATOM 1086 N N . ALA A 1 136 ? 2.511 -0.979 4.044 1.00 86.94 136 ALA A N 1
ATOM 1087 C CA . ALA A 1 136 ? 1.495 -0.538 4.999 1.00 86.94 136 ALA A CA 1
ATOM 1088 C C . ALA A 1 136 ? 1.949 0.691 5.813 1.00 86.94 136 ALA A C 1
ATOM 1090 O O . ALA A 1 136 ? 1.180 1.634 6.014 1.00 86.94 136 ALA A O 1
ATOM 1091 N N . SER A 1 137 ? 3.220 0.722 6.218 1.00 86.06 137 SER A N 1
ATOM 1092 C CA . SER A 1 137 ? 3.823 1.859 6.923 1.00 86.06 137 SER A CA 1
ATOM 1093 C C . SER A 1 137 ? 3.902 3.102 6.030 1.00 86.06 137 SER A C 1
ATOM 1095 O O . SER A 1 137 ? 3.615 4.210 6.484 1.00 86.06 137 SER A O 1
ATOM 1097 N N . GLN A 1 138 ? 4.210 2.933 4.739 1.00 87.06 138 GLN A N 1
ATOM 1098 C CA . GLN A 1 138 ? 4.192 4.022 3.757 1.00 87.06 138 GLN A CA 1
ATOM 1099 C C . GLN A 1 138 ? 2.795 4.620 3.591 1.00 87.06 138 GLN A C 1
ATOM 1101 O O . GLN A 1 138 ? 2.656 5.839 3.532 1.00 87.06 138 GLN A O 1
ATOM 1106 N N . VAL A 1 139 ? 1.747 3.790 3.545 1.00 86.44 139 VAL A N 1
ATOM 1107 C CA . VAL A 1 139 ? 0.357 4.275 3.487 1.00 86.44 139 VAL A CA 1
ATOM 1108 C C . VAL A 1 139 ? 0.067 5.179 4.673 1.00 86.44 139 VAL A C 1
ATOM 1110 O O . VAL A 1 139 ? -0.429 6.288 4.492 1.00 86.44 139 VAL A O 1
ATOM 1113 N N . GLN A 1 140 ? 0.424 4.745 5.880 1.00 83.00 140 GLN A N 1
ATOM 1114 C CA . GLN A 1 140 ? 0.249 5.572 7.066 1.00 83.00 140 GLN A CA 1
ATOM 1115 C C . GLN A 1 140 ? 1.054 6.871 6.949 1.00 83.00 140 GLN A C 1
ATOM 1117 O O . GLN A 1 140 ? 0.492 7.937 7.179 1.00 83.00 140 GLN A O 1
ATOM 1122 N N . LEU A 1 141 ? 2.315 6.823 6.517 1.00 84.88 141 LEU A N 1
ATOM 1123 C CA . LEU A 1 141 ? 3.165 8.006 6.361 1.00 84.88 141 LEU A CA 1
ATOM 1124 C C . LEU A 1 141 ? 2.587 9.036 5.375 1.00 84.88 141 LEU A C 1
ATOM 1126 O O . LEU A 1 141 ? 2.454 10.209 5.721 1.00 84.88 141 LEU A O 1
ATOM 1130 N N . PHE A 1 142 ? 2.202 8.611 4.169 1.00 84.69 142 PHE A N 1
ATOM 1131 C CA . PHE A 1 142 ? 1.709 9.525 3.132 1.00 84.69 142 PHE A CA 1
ATOM 1132 C C . PHE A 1 142 ? 0.323 10.090 3.440 1.00 84.69 142 PHE A C 1
ATOM 1134 O O . PHE A 1 142 ? 0.044 11.240 3.111 1.00 84.69 142 PHE A O 1
ATOM 1141 N N . TYR A 1 143 ? -0.550 9.311 4.077 1.00 80.75 143 TYR A N 1
ATOM 1142 C CA . TYR A 1 143 ? -1.929 9.732 4.317 1.00 80.75 143 TYR A CA 1
ATOM 1143 C C . TYR A 1 143 ? -2.113 10.435 5.670 1.00 80.75 143 TYR A C 1
ATOM 1145 O O . TYR A 1 143 ? -2.912 11.372 5.778 1.00 80.75 143 TYR A O 1
ATOM 1153 N N . SER A 1 144 ? -1.365 10.024 6.700 1.00 74.56 144 SER A N 1
ATOM 1154 C CA . SER A 1 144 ? -1.439 10.623 8.040 1.00 74.56 144 SER A CA 1
ATOM 1155 C C . SER A 1 144 ? -0.433 11.750 8.288 1.00 74.56 144 SER A C 1
ATOM 1157 O O . SER A 1 144 ? -0.677 12.556 9.185 1.00 74.56 144 SER A O 1
ATOM 1159 N N . GLY A 1 145 ? 0.656 11.821 7.515 1.00 70.94 145 GLY A N 1
ATOM 1160 C CA . GLY A 1 145 ? 1.721 12.811 7.683 1.00 70.94 145 GLY A CA 1
ATOM 1161 C C . GLY A 1 145 ? 1.611 14.033 6.768 1.00 70.94 145 GLY A C 1
ATOM 1162 O O . GLY A 1 145 ? 0.676 14.186 5.978 1.00 70.94 145 GLY A O 1
ATOM 1163 N N . ASP A 1 146 ? 2.632 14.887 6.851 1.00 71.12 146 ASP A N 1
ATOM 1164 C CA . ASP A 1 146 ? 2.758 16.134 6.079 1.00 71.12 146 ASP A CA 1
ATOM 1165 C C . ASP A 1 146 ? 3.072 15.892 4.589 1.00 71.12 146 ASP A C 1
ATOM 1167 O O . ASP A 1 146 ? 2.975 16.790 3.750 1.00 71.12 146 ASP A O 1
ATOM 1171 N N . SER A 1 147 ? 3.405 14.651 4.223 1.00 79.25 147 SER A N 1
ATOM 1172 C CA . SER A 1 147 ? 3.710 14.228 2.849 1.00 79.25 147 SER A CA 1
ATOM 1173 C C . SER A 1 147 ? 2.471 13.983 1.979 1.00 79.25 147 SER A C 1
ATOM 1175 O O . SER A 1 147 ? 2.604 13.553 0.834 1.00 79.25 147 SER A O 1
ATOM 1177 N N . PHE A 1 148 ? 1.270 14.285 2.484 1.00 81.38 148 PHE A N 1
ATOM 1178 C CA . PHE A 1 148 ? 0.014 14.124 1.746 1.00 81.38 148 PHE A CA 1
ATOM 1179 C C . PHE A 1 148 ? -0.045 14.947 0.450 1.00 81.38 148 PHE A C 1
ATOM 1181 O O . PHE A 1 148 ? -0.627 14.505 -0.538 1.00 81.38 148 PHE A O 1
ATOM 1188 N N . HIS A 1 149 ? 0.652 16.084 0.411 1.00 82.69 149 HIS A N 1
ATOM 1189 C CA . HIS A 1 149 ? 0.770 16.929 -0.779 1.00 82.69 149 HIS A CA 1
ATOM 1190 C C . HIS A 1 149 ? 1.325 16.178 -2.006 1.00 82.69 149 HIS A C 1
ATOM 1192 O O . HIS A 1 149 ? 1.024 16.545 -3.142 1.00 82.69 149 HIS A O 1
ATOM 1198 N N . LEU A 1 150 ? 2.116 15.111 -1.816 1.00 83.69 150 LEU A N 1
ATOM 1199 C CA . LEU A 1 150 ? 2.591 14.266 -2.919 1.00 83.69 150 LEU A CA 1
ATOM 1200 C C . LEU A 1 150 ? 1.456 13.441 -3.528 1.00 83.69 150 LEU A C 1
ATOM 1202 O O . LEU A 1 150 ? 1.404 13.285 -4.748 1.00 83.69 150 LEU A O 1
ATOM 1206 N N . VAL A 1 151 ? 0.539 12.949 -2.692 1.00 83.81 151 VAL A N 1
ATOM 1207 C CA . VAL A 1 151 ? -0.655 12.213 -3.125 1.00 83.81 151 VAL A CA 1
ATOM 1208 C C . VAL A 1 151 ? -1.598 13.150 -3.877 1.00 83.81 151 VAL A C 1
ATOM 1210 O O . VAL A 1 151 ? -2.089 12.796 -4.948 1.00 83.81 151 VAL A O 1
ATOM 1213 N N . GLU A 1 152 ? -1.797 14.369 -3.375 1.00 82.38 152 GLU A N 1
ATOM 1214 C CA . GLU A 1 152 ? -2.581 15.401 -4.064 1.00 82.38 152 GLU A CA 1
ATOM 1215 C C . GLU A 1 152 ? -1.950 15.792 -5.401 1.00 82.38 152 GLU A C 1
ATOM 1217 O O . GLU A 1 152 ? -2.630 15.799 -6.426 1.00 82.38 152 GLU A O 1
ATOM 1222 N N . THR A 1 153 ? -0.640 16.054 -5.421 1.00 83.88 153 THR A N 1
ATOM 1223 C CA . THR A 1 153 ? 0.080 16.420 -6.649 1.00 83.88 153 THR A CA 1
ATOM 1224 C C . THR A 1 153 ? -0.014 15.306 -7.684 1.00 83.88 153 THR A C 1
ATOM 1226 O O . THR A 1 153 ? -0.280 15.588 -8.846 1.00 83.88 153 THR A O 1
ATOM 1229 N N . PHE A 1 154 ? 0.127 14.041 -7.279 1.00 83.94 154 PHE A N 1
ATOM 1230 C CA . PHE A 1 154 ? -0.023 12.900 -8.183 1.00 83.94 154 PHE A CA 1
ATOM 1231 C C . PHE A 1 154 ? -1.417 12.844 -8.826 1.00 83.94 154 PHE A C 1
ATOM 1233 O O . PHE A 1 154 ? -1.540 12.596 -10.024 1.00 83.94 154 PHE A O 1
ATOM 1240 N N . ASN A 1 155 ? -2.467 13.106 -8.043 1.00 80.50 155 ASN A N 1
ATOM 1241 C CA . ASN A 1 155 ? -3.852 12.977 -8.493 1.00 80.50 155 ASN A CA 1
ATOM 1242 C C . ASN A 1 155 ? -4.392 14.206 -9.245 1.00 80.50 155 ASN A C 1
ATOM 1244 O O . ASN A 1 155 ? -5.237 14.046 -10.129 1.00 80.50 155 ASN A O 1
ATOM 1248 N N . HIS A 1 156 ? -3.932 15.414 -8.907 1.00 80.25 156 HIS A N 1
ATOM 1249 C CA . HIS A 1 156 ? -4.389 16.669 -9.515 1.00 80.25 156 HIS A CA 1
ATOM 1250 C C . HIS A 1 156 ? -3.441 17.205 -10.594 1.00 80.25 156 HIS A C 1
ATOM 1252 O O . HIS A 1 156 ? -3.908 17.766 -11.584 1.00 80.25 156 HIS A O 1
ATOM 1258 N N . LEU A 1 157 ? -2.125 17.039 -10.427 1.00 79.56 157 LEU A N 1
ATOM 1259 C CA . LEU A 1 157 ? -1.092 17.542 -11.339 1.00 79.56 157 LEU A CA 1
ATOM 1260 C C . LEU A 1 157 ? -0.042 16.458 -11.656 1.00 79.56 157 LEU A C 1
ATOM 1262 O O . LEU A 1 157 ? 1.136 16.617 -11.311 1.00 79.56 157 LEU A O 1
ATOM 1266 N N . PRO A 1 158 ? -0.423 15.382 -12.372 1.00 73.56 158 PRO A N 1
ATOM 1267 C CA . PRO A 1 158 ? 0.497 14.289 -12.697 1.00 73.56 158 PRO A CA 1
ATOM 1268 C C . PRO A 1 158 ? 1.745 14.770 -13.455 1.00 73.56 158 PRO A C 1
ATOM 1270 O O . PRO A 1 158 ? 2.824 14.214 -13.281 1.00 73.56 158 PRO A O 1
ATOM 1273 N N . SER A 1 159 ? 1.640 15.856 -14.229 1.00 73.44 159 SER A N 1
ATOM 1274 C CA . SER A 1 159 ? 2.749 16.453 -14.988 1.00 73.44 159 SER A CA 1
ATOM 1275 C C . SER A 1 159 ? 3.870 17.038 -14.118 1.00 73.44 159 SER A C 1
ATOM 1277 O O . SER A 1 159 ? 4.994 17.184 -14.590 1.00 73.44 159 SER A O 1
ATOM 1279 N N . SER A 1 160 ? 3.572 17.408 -12.868 1.00 75.38 160 SER A N 1
ATOM 1280 C CA . SER A 1 160 ? 4.544 17.967 -11.913 1.00 75.38 160 SER A CA 1
ATOM 1281 C C . SER A 1 160 ? 5.121 16.897 -10.978 1.00 75.38 160 SER A C 1
ATOM 1283 O O . SER A 1 160 ? 6.106 17.128 -10.272 1.00 75.38 160 SER A O 1
ATOM 1285 N N . PHE A 1 161 ? 4.511 15.712 -10.951 1.00 79.81 161 PHE A N 1
ATOM 1286 C CA . PHE A 1 161 ? 4.872 14.674 -10.005 1.00 79.81 161 PHE A CA 1
ATOM 1287 C C . PHE A 1 161 ? 6.243 14.066 -10.322 1.00 79.81 161 PHE A C 1
ATOM 1289 O O . PHE A 1 161 ? 6.522 13.642 -11.443 1.00 79.81 161 PHE A O 1
ATOM 1296 N N . LYS A 1 162 ? 7.096 13.974 -9.297 1.00 80.00 162 LYS A N 1
ATOM 1297 C CA . LYS A 1 162 ? 8.421 13.356 -9.386 1.00 80.00 162 LYS A CA 1
ATOM 1298 C C . LYS A 1 162 ? 8.501 12.183 -8.422 1.00 80.00 162 LYS A C 1
ATOM 1300 O O . LYS A 1 162 ? 8.488 12.374 -7.210 1.00 80.00 162 LYS A O 1
ATOM 1305 N N . TYR A 1 163 ? 8.678 10.977 -8.958 1.00 80.69 163 TYR A N 1
ATOM 1306 C CA . TYR A 1 163 ? 8.844 9.764 -8.148 1.00 80.69 163 TYR A CA 1
ATOM 1307 C C . TYR A 1 163 ? 10.051 9.851 -7.195 1.00 80.69 163 TYR A C 1
ATOM 1309 O O . TYR A 1 163 ? 10.029 9.262 -6.119 1.00 80.69 163 TYR A O 1
ATOM 1317 N N . MET A 1 164 ? 11.079 10.635 -7.542 1.00 83.06 164 MET A N 1
ATOM 1318 C CA . MET A 1 164 ? 12.240 10.863 -6.675 1.00 83.06 164 MET A CA 1
ATOM 1319 C C . MET A 1 164 ? 11.842 11.480 -5.326 1.00 83.06 164 MET A C 1
ATOM 1321 O O . MET A 1 164 ? 12.418 11.133 -4.303 1.00 83.06 164 MET A O 1
ATOM 1325 N N . SER A 1 165 ? 10.817 12.339 -5.299 1.00 83.81 165 SER A N 1
ATOM 1326 C CA . SER A 1 165 ? 10.307 12.929 -4.057 1.00 83.81 165 SER A CA 1
ATOM 1327 C C . SER A 1 165 ? 9.696 11.878 -3.130 1.00 83.81 165 SER A C 1
ATOM 1329 O O . SER A 1 165 ? 9.846 11.982 -1.916 1.00 83.81 165 SER A O 1
ATOM 1331 N N . VAL A 1 166 ? 9.063 10.841 -3.692 1.00 84.19 166 VAL A N 1
ATOM 1332 C CA . VAL A 1 166 ? 8.558 9.696 -2.919 1.00 84.19 166 VAL A CA 1
ATOM 1333 C C . VAL A 1 166 ? 9.726 8.963 -2.267 1.00 84.19 166 VAL A C 1
ATOM 1335 O O . VAL A 1 16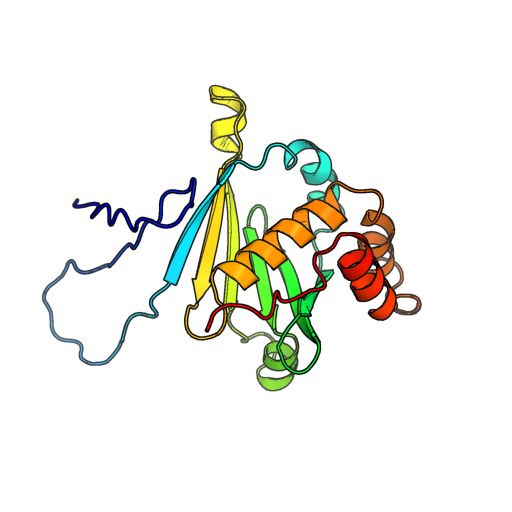6 ? 9.706 8.759 -1.059 1.00 84.19 166 VAL A O 1
ATOM 1338 N N . ILE A 1 167 ? 10.774 8.644 -3.034 1.00 84.94 167 ILE A N 1
ATOM 1339 C CA . ILE A 1 167 ? 11.968 7.953 -2.519 1.00 84.94 167 ILE A CA 1
ATOM 1340 C C . ILE A 1 167 ? 12.635 8.769 -1.407 1.00 84.94 167 ILE A C 1
ATOM 1342 O O . ILE A 1 167 ? 12.902 8.233 -0.336 1.00 84.94 167 ILE A O 1
ATOM 1346 N N . SER A 1 168 ? 12.831 10.075 -1.608 1.00 84.69 168 SER A N 1
ATOM 1347 C CA . SER A 1 168 ? 13.443 10.934 -0.590 1.00 84.69 168 SER A CA 1
ATOM 1348 C C . SER A 1 168 ? 12.644 10.960 0.715 1.00 84.69 168 SER A C 1
ATOM 1350 O O . SER A 1 168 ? 13.239 10.919 1.789 1.00 84.69 168 SER A O 1
ATOM 1352 N N . VAL A 1 169 ? 11.307 10.987 0.650 1.00 84.50 169 VAL A N 1
ATOM 1353 C CA . VAL A 1 169 ? 10.456 10.903 1.850 1.00 84.50 169 VAL A CA 1
ATOM 1354 C C . VAL A 1 169 ? 10.621 9.551 2.546 1.00 84.50 169 VAL A C 1
ATOM 1356 O O . VAL A 1 169 ? 10.684 9.504 3.775 1.00 84.50 169 VAL A O 1
ATOM 1359 N N . LEU A 1 170 ? 10.735 8.456 1.795 1.00 84.19 170 LEU A N 1
ATOM 1360 C CA . LEU A 1 170 ? 10.966 7.131 2.376 1.00 84.19 170 LEU A CA 1
ATOM 1361 C C . LEU A 1 170 ? 12.320 7.028 3.073 1.00 84.19 170 LEU A C 1
ATOM 1363 O O . LEU A 1 170 ? 12.395 6.508 4.185 1.00 84.19 170 LEU A O 1
ATOM 1367 N N . GLU A 1 171 ? 13.376 7.547 2.455 1.00 83.44 171 GLU A N 1
ATOM 1368 C CA . GLU A 1 171 ? 14.722 7.561 3.029 1.00 83.44 171 GLU A CA 1
ATOM 1369 C C . GLU A 1 171 ? 14.785 8.424 4.294 1.00 83.44 171 GLU A C 1
ATOM 1371 O O . GLU A 1 171 ? 15.312 7.981 5.313 1.00 83.44 171 GLU A O 1
ATOM 1376 N N . GLN A 1 172 ? 14.166 9.610 4.277 1.00 82.69 172 GLN A N 1
ATOM 1377 C CA . GLN A 1 172 ? 14.091 10.499 5.443 1.00 82.69 172 GLN A CA 1
ATOM 1378 C C . GLN A 1 172 ? 13.355 9.869 6.630 1.00 82.69 172 GLN A C 1
ATOM 1380 O O . GLN A 1 172 ? 13.724 10.106 7.777 1.00 82.69 172 GLN A O 1
ATOM 1385 N N . ASN A 1 173 ? 12.337 9.049 6.362 1.00 79.50 173 ASN A N 1
ATOM 1386 C CA . ASN A 1 173 ? 11.575 8.344 7.394 1.00 79.50 173 ASN A CA 1
ATOM 1387 C C . ASN A 1 173 ? 12.163 6.962 7.740 1.00 79.50 173 ASN A C 1
ATOM 1389 O O . ASN A 1 173 ? 11.540 6.195 8.471 1.00 79.50 173 ASN A O 1
ATOM 1393 N N . GLY A 1 174 ? 13.356 6.627 7.229 1.00 73.25 174 GLY A N 1
ATOM 1394 C CA . GLY A 1 174 ? 14.056 5.373 7.530 1.00 73.25 174 GLY A CA 1
ATOM 1395 C C . GLY A 1 174 ? 13.426 4.120 6.911 1.00 73.25 174 GLY A C 1
ATOM 1396 O O . GLY A 1 174 ? 13.827 3.008 7.250 1.00 73.25 174 GLY A O 1
ATOM 1397 N N . LEU A 1 175 ? 12.463 4.281 5.998 1.00 71.75 175 LEU A N 1
ATOM 1398 C CA . LEU A 1 175 ? 11.802 3.195 5.266 1.00 71.75 175 LEU A CA 1
ATOM 1399 C C . LEU A 1 175 ? 12.560 2.793 3.989 1.00 71.75 175 LEU A C 1
ATOM 1401 O O . LEU A 1 175 ? 12.226 1.780 3.384 1.00 71.75 175 LEU A O 1
ATOM 1405 N N . GLY A 1 176 ? 13.574 3.568 3.586 1.00 58.12 176 GLY A N 1
ATOM 1406 C CA . GLY A 1 176 ? 14.405 3.319 2.399 1.00 58.12 176 GLY A CA 1
ATOM 1407 C C . GLY A 1 176 ? 15.561 2.333 2.599 1.00 58.12 176 GLY A C 1
ATOM 1408 O O . GLY A 1 176 ? 16.263 2.017 1.645 1.00 58.12 176 GLY A O 1
ATOM 1409 N N . MET A 1 177 ? 15.784 1.828 3.816 1.00 51.25 177 MET A N 1
ATOM 1410 C CA . MET A 1 177 ? 16.865 0.877 4.075 1.00 51.25 177 MET A CA 1
ATOM 1411 C C . MET A 1 177 ? 16.307 -0.532 4.245 1.00 51.25 177 MET A C 1
ATOM 1413 O O . MET A 1 177 ? 15.765 -0.873 5.298 1.00 51.25 177 MET A O 1
ATOM 1417 N N . VAL A 1 178 ? 16.513 -1.387 3.239 1.00 49.00 178 VAL A N 1
ATOM 1418 C CA . VAL A 1 178 ? 16.568 -2.828 3.502 1.00 49.00 178 VAL A CA 1
ATOM 1419 C C . VAL A 1 178 ? 17.725 -2.998 4.475 1.00 49.00 178 VAL A C 1
ATOM 1421 O O . VAL A 1 178 ? 18.876 -2.745 4.120 1.00 49.00 178 VAL A O 1
ATOM 1424 N N . LYS A 1 179 ? 17.442 -3.365 5.727 1.00 41.19 179 LYS A N 1
ATOM 1425 C CA . LYS A 1 179 ? 18.497 -3.871 6.599 1.00 41.19 179 LYS A CA 1
ATOM 1426 C C . LYS A 1 179 ? 19.020 -5.142 5.937 1.00 41.19 179 LYS A C 1
ATOM 1428 O O . LYS A 1 179 ? 18.457 -6.215 6.118 1.00 41.19 179 LYS A O 1
ATOM 1433 N N . ALA A 1 180 ? 20.083 -5.005 5.150 1.00 36.56 180 ALA A N 1
ATOM 1434 C CA . ALA A 1 180 ? 21.044 -6.070 4.969 1.00 36.56 180 ALA A CA 1
ATOM 1435 C C . ALA A 1 180 ? 21.487 -6.443 6.383 1.00 36.56 180 ALA A C 1
ATOM 1437 O O . ALA A 1 180 ? 22.117 -5.620 7.038 1.00 36.56 180 ALA A O 1
ATOM 1438 N N . ASN A 1 181 ? 20.969 -7.557 6.903 1.00 31.28 181 ASN A N 1
ATOM 1439 C CA . ASN A 1 181 ? 21.554 -8.394 7.949 1.00 31.28 181 ASN A CA 1
ATOM 1440 C C . ASN A 1 181 ? 20.533 -9.459 8.361 1.00 31.28 181 ASN A C 1
ATOM 1442 O O . ASN A 1 181 ? 19.610 -9.167 9.122 1.00 31.28 181 ASN A O 1
ATOM 1446 N N . GLN A 1 182 ? 20.744 -10.687 7.891 1.00 31.20 182 GLN A N 1
ATOM 1447 C CA . GLN A 1 182 ? 20.986 -11.833 8.774 1.00 31.20 182 GLN A CA 1
ATOM 1448 C C . GLN A 1 182 ? 21.491 -13.012 7.929 1.00 31.20 182 GLN A C 1
ATOM 1450 O O . GLN A 1 182 ? 20.711 -13.693 7.264 1.00 31.20 182 GLN A O 1
ATOM 1455 N N . GLU A 1 183 ? 22.821 -13.155 7.922 1.00 29.11 183 GLU A N 1
ATOM 1456 C CA . GLU A 1 183 ? 23.519 -14.445 7.803 1.00 29.11 183 GLU A CA 1
ATOM 1457 C C . GLU A 1 183 ? 23.133 -15.380 8.960 1.00 29.11 183 GLU A C 1
ATOM 1459 O O . GLU A 1 183 ? 22.820 -14.857 10.061 1.00 29.11 183 GLU A O 1
#

=== Feature glossary ===
Key to the feature types in this record:

Secondary structure (8-state, DSSP). Secondary structure is the local, repeating backbone conformation. DSSP classifies it into eight states by reading the hydrogen-bond network: three helix types (H, G, I), two β types (E, B), two non-regular types (T, S), and unstructured coil (-).

Backbone torsions (φ/ψ). Backbone dihedral angles. Every residue except chain termini has a φ (preceding-C → N → Cα → C) and a ψ (N → Cα → C → next-N). They are reported in degrees following the IUPAC sign convention. Secondary structure is essentially a statement about which (φ, ψ) basin each residue occupies.

Predicted aligned error. Predicted Aligned Error (PAE) is an AlphaFold confidence matrix: entry (i, j) is the expected error in the position of residue j, in ångströms, when the prediction is superimposed on the true structure at residue i. Low PAE within a block of residues means that block is internally rigid and well-predicted; high PAE between two blocks means their relative placement is uncertain even if each block individually is confident.

B-factor. B-factor (Debye–Waller factor) reflects atomic displacement in the crystal lattice. It is an experimental observable (units Å²), not a prediction; low values mean the atom is pinned down, high values mean it moves or is heterogeneous across the crystal.

Secondary structure (3-state, P-SEA). Three-state secondary structure (P-SEA) collapses the eight DSSP classes into helix (a), strand (b), and coil (c). P-SEA assigns these from Cα geometry alone — distances and angles — without requiring backbone oxygens, so it works on any Cα trace.

Sequence. Primary structure: the covalent order of the twenty standard amino acids along the backbone. Two proteins with the same sequence will (almost always) fold to the same structure; two with 30% identity often share a fold but not the details.

pLDDT. pLDDT is the pr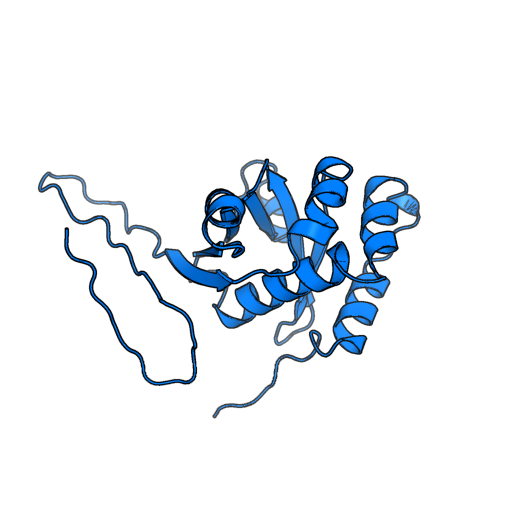edicted lDDT-Cα score: AlphaFold's confidence that the local environment of each residue (all inter-atomic distances within 15 Å) is correctly placed. It is a per-residue number between 0 and 100, with higher meaning more reliable.

InterPro / GO / CATH / organism. Functional annotations link the protein to curated databases. InterPro entries identify conserved domains and families by matching the sequence against member-database signatures (Pfam, PROSITE, CDD, …). Gene Ontology (GO) terms describe molecular function, biological process, and cellular component in a controlled vocabulary. CATH places the structure in a hierarchical fold classification (Class/Architecture/Topology/Homologous-superfamily). The organism is the source species.

Contact-map, Ramachandran, and PAE plots. Three diagnostic plots accompany the record. The Cα contact map visualizes the tertiary structure as a 2D adjacency matrix (8 Å cutoff, sequence-local contacts suppressed). The Ramachandran plot shows the distribution of backbone (φ, ψ) torsions, with points in the α and β basins reflecting secondary structure content. The PAE plot shows AlphaFold's inter-residue confidence as a color matrix.

mmCIF coordinates. The mmCIF table is the protein's shape written out atom by atom. For each backbone N, Cα, C, and carbonyl O, it records an (x, y, z) coordinate triple in Å plus the residue type, chain letter, and residue number.

Radius of gyration, Cα contacts, bounding box. Three whole-structure scalars: the radius of gyration (RMS distance of Cα from centroid, in Å), the count of Cα–Cα contacts (pairs closer than 8 Å and separated by more than four residues in sequence — i.e. tertiary, not local, contacts), and the bounding-box dimensions. Together they distinguish compact globular folds from extended fibres or disordered chains.

Foldseek 3Di. The Foldseek 3Di string encodes local tertiary geometry as a 20-letter alphabet — one character per residue — derived from the relative positions of nearby Cα atoms. Unlike the amino-acid sequence, 3Di is a direct function of the 3D structure, so two proteins with the same fold have similar 3Di strings even at low sequence identity.

Rendered structure images. Six rendered views show the 3D structure from the faces of a cube — i.e. along ±x, ±y, ±z. Rendering representation is drawn randomly per protein from cartoon (secondary-structure ribbons), sticks (backbone bonds), or molecular surface; coloring is either N→C rainbow (blue at the N-terminus through red at the C-terminus) or one color per chain.

Nearest PDB structures. The Foldseek neighbor list gives the closest experimentally determined structures in the PDB, ranked by structural alignment. TM-score near 1 means near-identical fold; near 0.3 means only rough topology match. This is how one finds what a novel AlphaFold prediction most resembles in the solved-structure universe.

Solvent-accessible surface area. SASA measures how much of the protein is reachable by solvent. It is computed by rolling a water-sized probe over the atomic surface and summing the exposed area (Å²). Per-residue SASA distinguishes core (buried, low SASA) from surface (exposed, high SASA) residues; total SASA is a whole-molecule size measure.